Protein AF-A0AAE0BVC7-F1 (afdb_monomer_lite)

InterPro domains:
  IPR005178 Organic solute transporter subunit alpha/Transmembrane protein 184 [PF03619] (51-268)
  IPR005178 Organic solute transporter subunit alpha/Transmembrane protein 184 [PTHR23423] (46-269)
  IPR005178 Organic solute transporter subunit alpha/Transmembrane protein 184 [SM01417] (51-283)

Organism: NCBI:txid36881

Secondary structure (DSSP, 8-state):
---PPPPHHHHHHHHHHHHHHHHHHHHHHHHHHHHHHHHHHTT--HHHHHHHHHHHHIIIIIHHHHHHHHHHHHHT-S-HHHHHHHHHHHTHHHHHHHHHHHHHHHHHTT-HHHHHHHHHHHHHHHHHHHHHHHHHHHHHHHHHTTT-HHHHHHHHHHHHHHTTPPP-PPPTTTTSSS--SSPPPPTTHHHHHHHHHHHHHHHHHHHHHHHHHHHHHHTT-S-TT-TT-TTSSHHHHHHHHHHHHHHHHHHHHHHHHSTT---TTHHHHHHHHHHHHS--TTSSSSS---TTGGGGS----

Radius of gyration: 23.72 Å; chains: 1; bounding box: 59×62×68 Å

Structure (mmCIF, N/CA/C/O backbone):
data_AF-A0AAE0BVC7-F1
#
_entry.id   AF-A0AAE0BVC7-F1
#
loop_
_atom_site.group_PDB
_atom_site.id
_atom_site.type_symbol
_atom_site.label_atom_id
_atom_site.label_alt_id
_atom_site.label_comp_id
_atom_site.label_asym_id
_atom_site.label_entity_id
_atom_site.label_seq_id
_atom_site.pdbx_PDB_ins_code
_atom_site.Cartn_x
_atom_site.Cartn_y
_atom_site.Cartn_z
_atom_site.occupancy
_atom_site.B_iso_or_equiv
_atom_site.auth_seq_id
_atom_site.auth_comp_id
_atom_site.auth_asym_id
_atom_site.auth_atom_id
_atom_site.pdbx_PDB_model_num
ATOM 1 N N . MET A 1 1 ? -31.146 -4.600 1.568 1.00 38.28 1 MET A N 1
ATOM 2 C CA . MET A 1 1 ? -31.542 -5.342 0.352 1.00 38.28 1 MET A CA 1
ATOM 3 C C . MET A 1 1 ? -31.457 -6.824 0.660 1.00 38.28 1 MET A C 1
ATOM 5 O O . MET A 1 1 ? -30.398 -7.238 1.123 1.00 38.28 1 MET A O 1
ATOM 9 N N . PRO A 1 2 ? -32.536 -7.606 0.495 1.00 39.50 2 PRO A N 1
ATOM 10 C CA . PRO A 1 2 ? -32.433 -9.055 0.591 1.00 39.50 2 PRO A CA 1
ATOM 11 C C . PRO A 1 2 ? -31.490 -9.553 -0.512 1.00 39.50 2 PRO A C 1
ATOM 13 O O . PRO A 1 2 ? -31.520 -9.043 -1.631 1.00 39.50 2 PRO A O 1
ATOM 16 N N . LEU A 1 3 ? -30.620 -10.505 -0.170 1.00 49.66 3 LEU A N 1
ATOM 17 C CA . LEU A 1 3 ? -29.792 -11.238 -1.125 1.00 49.66 3 LEU A CA 1
ATOM 18 C C . LEU A 1 3 ? -30.731 -11.877 -2.152 1.00 49.66 3 LEU A C 1
ATOM 20 O O . LEU A 1 3 ? -31.475 -12.789 -1.799 1.00 49.66 3 LEU A O 1
ATOM 24 N N . VAL A 1 4 ? -30.728 -11.396 -3.397 1.00 58.56 4 VAL A N 1
ATOM 25 C CA . VAL A 1 4 ? -31.359 -12.137 -4.494 1.00 58.56 4 VAL A CA 1
ATOM 26 C C . VAL A 1 4 ? -30.627 -13.478 -4.554 1.00 58.56 4 VAL A C 1
ATOM 28 O O . VAL A 1 4 ? -29.409 -13.473 -4.757 1.00 58.56 4 VAL A O 1
ATOM 31 N N . PRO A 1 5 ? -31.296 -14.616 -4.301 1.00 55.38 5 PRO A N 1
ATOM 32 C CA . PRO A 1 5 ? -30.631 -15.903 -4.367 1.00 55.38 5 PRO A CA 1
ATOM 33 C C . PRO A 1 5 ? -30.128 -16.088 -5.798 1.00 55.38 5 PRO A C 1
ATOM 35 O O . PRO A 1 5 ? -30.908 -16.069 -6.748 1.00 55.38 5 PRO A O 1
ATOM 38 N N . MET A 1 6 ? -28.810 -16.211 -5.959 1.00 58.75 6 MET A N 1
ATOM 39 C CA . MET A 1 6 ? -28.216 -16.515 -7.257 1.00 58.75 6 MET A CA 1
ATOM 40 C C . MET A 1 6 ? -28.805 -17.826 -7.776 1.00 58.75 6 MET A C 1
ATOM 42 O O . MET A 1 6 ? -28.768 -18.852 -7.093 1.00 58.75 6 MET A O 1
ATOM 46 N N . ASN A 1 7 ? -29.313 -17.800 -9.005 1.00 67.44 7 ASN A N 1
ATOM 47 C CA . ASN A 1 7 ? -29.846 -18.993 -9.648 1.00 67.44 7 ASN A CA 1
ATOM 48 C C . ASN A 1 7 ? -28.734 -20.042 -9.814 1.00 67.44 7 ASN A C 1
ATOM 50 O O . ASN A 1 7 ? -27.579 -19.702 -10.085 1.00 67.44 7 ASN A O 1
ATOM 54 N N . ALA A 1 8 ? -29.076 -21.331 -9.723 1.00 69.31 8 ALA A N 1
ATOM 55 C CA . ALA A 1 8 ? -28.118 -22.434 -9.873 1.00 69.31 8 ALA A CA 1
ATOM 56 C C . ALA A 1 8 ? -27.293 -22.336 -11.175 1.00 69.31 8 ALA A C 1
ATOM 58 O O . ALA A 1 8 ? -26.113 -22.679 -11.192 1.00 69.31 8 ALA A O 1
ATOM 59 N N . GLN A 1 9 ? -27.873 -21.781 -12.245 1.00 67.12 9 GLN A N 1
ATOM 60 C CA . GLN A 1 9 ? -27.168 -21.506 -13.500 1.00 67.12 9 GLN A CA 1
ATOM 61 C C . GLN A 1 9 ? -26.057 -20.451 -13.367 1.00 67.12 9 GLN A C 1
ATOM 63 O O . GLN A 1 9 ? -24.982 -20.632 -13.935 1.00 67.12 9 GLN A O 1
ATOM 68 N N . GLN A 1 10 ? -26.263 -19.390 -12.582 1.00 67.06 10 GLN A N 1
ATOM 69 C CA . GLN A 1 10 ? -25.244 -18.360 -12.339 1.00 67.06 10 GLN A CA 1
ATOM 70 C C . GLN A 1 10 ? -24.085 -18.912 -11.500 1.00 67.06 10 GLN A C 1
ATOM 72 O O . GLN A 1 10 ? -22.923 -18.589 -11.747 1.00 67.06 10 GLN A O 1
ATOM 77 N N . LEU A 1 11 ? -24.381 -19.795 -10.542 1.00 67.56 11 LEU A N 1
ATOM 78 C CA . LEU A 1 11 ? -23.359 -20.455 -9.729 1.00 67.56 11 LEU A CA 1
ATOM 79 C C . LEU A 1 11 ? -22.479 -21.389 -10.580 1.00 67.56 11 LEU A C 1
ATOM 81 O O . LEU A 1 11 ? -21.253 -21.382 -10.448 1.00 67.56 11 LEU A O 1
ATOM 85 N N . THR A 1 12 ? -23.093 -22.163 -11.479 1.00 72.94 12 THR A N 1
ATOM 86 C CA . THR A 1 12 ? -22.383 -23.064 -12.401 1.00 72.94 12 THR A CA 1
ATOM 87 C C . THR A 1 12 ? -21.546 -22.280 -13.408 1.00 72.94 12 THR A C 1
ATOM 89 O O . THR A 1 12 ? -20.367 -22.586 -13.574 1.00 72.94 12 THR A O 1
ATOM 92 N N . ALA A 1 13 ? -22.094 -21.213 -13.999 1.00 74.50 13 ALA A N 1
ATOM 93 C CA . ALA A 1 13 ? -21.357 -20.332 -14.905 1.00 74.50 13 ALA A CA 1
ATOM 94 C C . ALA A 1 13 ? -20.102 -19.740 -14.241 1.00 74.50 13 ALA A C 1
ATOM 96 O O . ALA A 1 13 ? -19.023 -19.762 -14.824 1.00 74.50 13 ALA A O 1
ATOM 97 N N . ARG A 1 14 ? -20.188 -19.302 -12.979 1.00 70.81 14 ARG A N 1
ATOM 98 C CA . ARG A 1 14 ? -1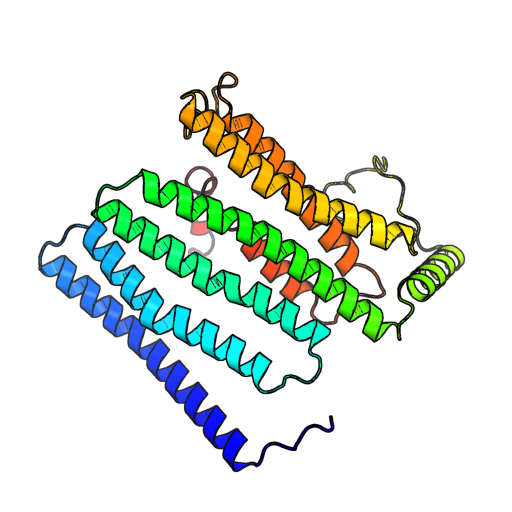9.025 -18.785 -12.238 1.00 70.81 14 ARG A CA 1
ATOM 99 C C . ARG A 1 14 ? -17.976 -19.837 -11.915 1.00 70.81 14 ARG A C 1
ATOM 101 O O . ARG A 1 14 ? -16.788 -19.526 -11.940 1.00 70.81 14 ARG A O 1
ATOM 108 N N . ARG A 1 15 ? -18.388 -21.068 -11.597 1.00 75.19 15 ARG A N 1
ATOM 109 C CA . ARG A 1 15 ? -17.445 -22.184 -11.413 1.00 75.19 15 ARG A CA 1
ATOM 110 C C . ARG A 1 15 ? -16.694 -22.459 -12.710 1.00 75.19 15 ARG A C 1
ATOM 112 O O . ARG A 1 15 ? -15.481 -22.610 -12.669 1.00 75.19 15 ARG A O 1
ATOM 119 N N . VAL A 1 16 ? -17.394 -22.437 -13.843 1.00 79.50 16 VAL A N 1
ATOM 120 C CA . VAL A 1 16 ? -16.785 -22.589 -15.169 1.00 79.50 16 VAL A CA 1
ATOM 121 C C . VAL A 1 16 ? -15.827 -21.437 -15.466 1.00 79.50 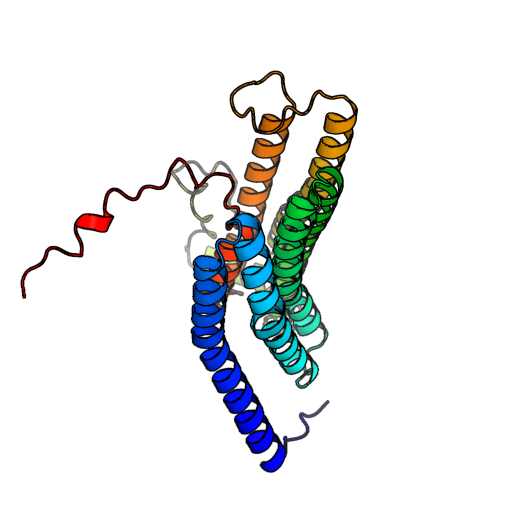16 VAL A C 1
ATOM 123 O O . VAL A 1 16 ? -14.676 -21.701 -15.779 1.00 79.50 16 VAL A O 1
ATOM 126 N N . ILE A 1 17 ? -16.235 -20.178 -15.276 1.00 79.88 17 ILE A N 1
ATOM 127 C CA . ILE A 1 17 ? -15.363 -19.005 -15.478 1.00 79.88 17 ILE A CA 1
ATOM 128 C C . ILE A 1 17 ? -14.109 -19.096 -14.602 1.00 79.88 17 ILE A C 1
ATOM 130 O O . ILE A 1 17 ? -13.002 -18.870 -15.082 1.00 79.88 17 ILE A O 1
ATOM 134 N N . ARG A 1 18 ? -14.257 -19.485 -13.330 1.00 77.00 18 ARG A N 1
ATOM 135 C CA . ARG A 1 18 ? -13.124 -19.661 -12.414 1.00 77.00 18 ARG A CA 1
ATOM 136 C C . ARG A 1 18 ? -12.187 -20.776 -12.873 1.00 77.00 18 ARG A C 1
ATOM 138 O O . ARG A 1 18 ? -10.978 -20.594 -12.837 1.00 77.00 18 ARG A O 1
ATOM 145 N N . LEU A 1 19 ? -12.727 -21.915 -13.300 1.00 81.00 19 LEU A N 1
ATOM 146 C CA . LEU A 1 19 ? -11.923 -23.025 -13.812 1.00 81.00 19 LEU A CA 1
ATOM 147 C C . LEU A 1 19 ? -11.200 -22.637 -15.101 1.00 81.00 19 LEU A C 1
ATOM 149 O O . LEU A 1 19 ? -10.009 -22.894 -15.215 1.00 81.00 19 LEU A O 1
ATOM 153 N N . VAL A 1 20 ? -11.877 -21.958 -16.027 1.00 82.31 20 VAL A N 1
ATOM 154 C CA . VAL A 1 20 ? -11.276 -21.428 -17.259 1.00 82.31 20 VAL A CA 1
ATOM 155 C C . VAL A 1 20 ? -10.148 -20.455 -16.928 1.00 82.31 20 VAL A C 1
ATOM 157 O O . VAL A 1 20 ? -9.071 -20.562 -17.504 1.00 82.31 20 VAL A O 1
ATOM 160 N N . PHE A 1 21 ? -10.355 -19.562 -15.960 1.00 81.62 21 PHE A N 1
ATOM 161 C CA . PHE A 1 21 ? -9.331 -18.626 -15.510 1.00 81.62 21 PHE A CA 1
ATOM 162 C C . PHE A 1 21 ? -8.118 -19.331 -14.887 1.00 81.62 21 PHE A C 1
ATOM 164 O O . PHE A 1 21 ? -6.981 -19.006 -15.214 1.00 81.62 21 PHE A O 1
ATOM 171 N N . ILE A 1 22 ? -8.345 -20.335 -14.035 1.00 80.12 22 ILE A N 1
ATOM 172 C CA . ILE A 1 22 ? -7.273 -21.132 -13.423 1.00 80.12 22 ILE A CA 1
ATOM 173 C C . ILE A 1 22 ? -6.505 -21.919 -14.488 1.00 80.12 22 ILE A C 1
ATOM 175 O O . ILE A 1 22 ? -5.280 -21.936 -14.466 1.00 80.12 22 ILE A O 1
ATOM 179 N N . ILE A 1 23 ? -7.204 -22.547 -15.435 1.00 83.31 23 ILE A N 1
ATOM 180 C CA . ILE A 1 23 ? -6.580 -23.282 -16.541 1.00 83.31 23 ILE A CA 1
ATOM 181 C C . ILE A 1 23 ? -5.751 -22.323 -17.397 1.00 83.31 23 ILE A C 1
ATOM 183 O O . ILE A 1 23 ? -4.597 -22.616 -17.693 1.00 83.31 23 ILE A O 1
ATOM 187 N N . PHE A 1 24 ? -6.298 -21.156 -17.736 1.00 84.00 24 PHE A N 1
ATOM 188 C CA . PHE A 1 24 ? -5.576 -20.119 -18.464 1.00 84.00 24 PHE A CA 1
ATOM 189 C C . PHE A 1 24 ? -4.309 -19.691 -17.713 1.00 84.00 24 PHE A C 1
ATOM 191 O O . PHE A 1 24 ? -3.226 -19.718 -18.289 1.00 84.00 24 PHE A O 1
ATOM 198 N N . ALA A 1 25 ? -4.416 -19.404 -16.414 1.00 80.56 25 ALA A N 1
ATOM 199 C CA . ALA A 1 25 ? -3.281 -19.056 -15.566 1.00 80.56 25 ALA A CA 1
ATOM 200 C C . ALA A 1 25 ? -2.219 -20.169 -15.520 1.00 80.56 25 ALA A C 1
ATOM 202 O O . ALA A 1 25 ? -1.032 -19.888 -15.676 1.00 80.56 25 ALA A O 1
ATOM 203 N N . LEU A 1 26 ? -2.618 -21.436 -15.390 1.00 83.50 26 LEU A N 1
ATOM 204 C CA . LEU A 1 26 ? -1.692 -22.574 -15.407 1.00 83.50 26 LEU A CA 1
ATOM 205 C C . LEU A 1 26 ? -0.971 -22.722 -16.751 1.00 83.50 26 LEU A C 1
ATOM 207 O O . LEU A 1 26 ? 0.203 -23.084 -16.772 1.00 83.50 26 LEU A O 1
ATOM 211 N N . LEU A 1 27 ? -1.640 -22.399 -17.860 1.00 85.31 27 LEU A N 1
ATOM 212 C CA . LEU A 1 27 ? -1.049 -22.413 -19.198 1.00 85.31 27 LEU A CA 1
ATOM 213 C C . LEU A 1 27 ? -0.091 -21.239 -19.447 1.00 85.31 27 LEU A C 1
ATOM 215 O O . LEU A 1 27 ? 0.794 -21.358 -20.292 1.00 85.31 27 LEU A O 1
ATOM 219 N N . THR A 1 28 ? -0.194 -20.130 -18.706 1.00 83.88 28 THR A N 1
ATOM 220 C CA . THR A 1 28 ? 0.743 -19.003 -18.879 1.00 83.88 28 THR A CA 1
ATOM 221 C C . THR A 1 28 ? 2.181 -19.357 -18.493 1.00 83.88 28 THR A C 1
ATOM 223 O O . THR A 1 28 ? 3.106 -18.915 -19.165 1.00 83.88 28 THR A O 1
ATOM 226 N N . ILE A 1 29 ? 2.390 -20.189 -17.465 1.00 83.81 29 ILE A N 1
ATOM 227 C CA . ILE A 1 29 ? 3.725 -20.573 -16.971 1.00 83.81 29 ILE A CA 1
ATOM 228 C C . ILE A 1 29 ? 4.555 -21.321 -18.035 1.00 83.81 29 ILE A C 1
ATOM 230 O O . ILE A 1 29 ? 5.670 -20.881 -18.320 1.00 83.81 29 ILE A O 1
ATOM 234 N N . PRO A 1 30 ? 4.070 -22.406 -18.676 1.00 87.75 30 PRO A N 1
ATOM 235 C CA . PRO A 1 30 ? 4.831 -23.085 -19.726 1.00 87.75 30 PRO A CA 1
ATOM 236 C C . PRO A 1 30 ? 5.043 -22.199 -20.961 1.00 87.75 30 PRO A C 1
ATOM 238 O O . PRO A 1 30 ? 6.110 -22.260 -21.573 1.00 87.75 30 PRO A O 1
ATOM 241 N N . VAL A 1 31 ? 4.078 -21.335 -21.299 1.00 86.12 31 VAL A N 1
ATOM 242 C CA . VAL A 1 31 ? 4.226 -20.348 -22.382 1.00 86.12 31 VAL A CA 1
ATOM 243 C C . VAL A 1 31 ? 5.345 -19.355 -22.064 1.00 86.12 31 VAL A C 1
ATOM 245 O O . VAL A 1 31 ? 6.180 -19.081 -22.921 1.00 86.12 31 VAL A O 1
ATOM 248 N N . LEU A 1 32 ? 5.423 -18.870 -20.825 1.00 86.81 32 LEU A N 1
ATOM 249 C CA . LEU A 1 32 ? 6.494 -17.996 -20.349 1.00 86.81 32 LEU A CA 1
ATOM 250 C C . LEU A 1 32 ? 7.866 -18.663 -20.430 1.00 86.81 32 LEU A C 1
ATOM 252 O O . LEU A 1 32 ? 8.798 -18.070 -20.969 1.00 86.81 32 LEU A O 1
ATOM 256 N N . VAL A 1 33 ? 7.986 -19.906 -19.957 1.00 87.94 33 VAL A N 1
ATOM 257 C CA . VAL A 1 33 ? 9.237 -20.676 -20.052 1.00 87.94 33 VAL A CA 1
ATOM 258 C C . VAL A 1 33 ? 9.660 -20.847 -21.513 1.00 87.94 33 VAL A C 1
ATOM 260 O O . VAL A 1 33 ? 10.838 -20.694 -21.841 1.00 87.94 33 VAL A O 1
ATOM 263 N N . TRP A 1 34 ? 8.707 -21.113 -22.409 1.00 88.88 34 TRP A N 1
ATOM 264 C CA . TRP A 1 34 ? 8.974 -21.211 -23.841 1.00 88.88 34 TRP A CA 1
ATOM 265 C C . TRP A 1 34 ? 9.442 -19.877 -24.442 1.00 88.88 34 TRP A C 1
ATOM 267 O O . TRP A 1 34 ? 10.461 -19.859 -25.132 1.00 88.88 34 TRP A O 1
ATOM 277 N N . ILE A 1 35 ? 8.774 -18.759 -24.131 1.00 86.75 35 ILE A N 1
ATOM 278 C CA . ILE A 1 35 ? 9.164 -17.413 -24.588 1.00 86.75 35 ILE A CA 1
ATOM 279 C C . ILE A 1 35 ? 10.581 -17.073 -24.119 1.00 86.75 35 ILE A C 1
ATOM 281 O O . ILE A 1 35 ? 11.414 -16.683 -24.937 1.00 86.75 35 ILE A O 1
ATOM 285 N N . VAL A 1 36 ? 10.883 -17.273 -22.832 1.00 88.12 36 VAL A N 1
ATOM 286 C CA . VAL A 1 36 ? 12.220 -17.021 -22.268 1.00 88.12 36 VAL A CA 1
ATOM 287 C C . VAL A 1 36 ? 13.273 -17.846 -22.993 1.00 88.12 36 VAL A C 1
ATOM 289 O O . VAL A 1 36 ? 14.298 -17.307 -23.407 1.00 88.12 36 VAL A O 1
ATOM 292 N N . ARG A 1 37 ? 13.006 -19.138 -23.213 1.00 89.44 37 ARG A N 1
ATOM 293 C CA . ARG A 1 37 ? 13.923 -20.023 -23.936 1.00 89.44 37 ARG A CA 1
ATOM 294 C C . ARG A 1 37 ? 14.165 -19.536 -25.364 1.00 89.44 37 ARG A C 1
ATOM 296 O O . ARG A 1 37 ? 15.309 -19.510 -25.802 1.00 89.44 37 ARG A O 1
ATOM 303 N N . VAL A 1 38 ? 13.120 -19.127 -26.085 1.00 90.19 38 VAL A N 1
ATOM 304 C CA . VAL A 1 38 ? 13.245 -18.594 -27.451 1.00 90.19 38 VAL A CA 1
ATOM 305 C C . VAL A 1 38 ? 14.051 -17.294 -27.472 1.00 90.19 38 VAL A C 1
ATOM 307 O O . VAL A 1 38 ? 14.904 -17.135 -28.341 1.00 90.19 38 VAL A O 1
ATOM 310 N N . MET A 1 39 ? 13.823 -16.376 -26.529 1.00 87.31 39 MET A N 1
ATOM 311 C CA . MET A 1 39 ? 14.571 -15.115 -26.467 1.00 87.31 39 MET A CA 1
ATOM 312 C C . MET A 1 39 ? 16.038 -15.326 -26.087 1.00 87.31 39 MET A C 1
ATOM 314 O O . MET A 1 39 ? 16.914 -14.705 -26.685 1.00 87.31 39 MET A O 1
ATOM 318 N N . TYR A 1 40 ? 16.316 -16.254 -25.169 1.00 88.69 40 TYR A N 1
ATOM 319 C CA . TYR A 1 40 ? 17.680 -16.637 -24.809 1.00 88.69 40 TYR A CA 1
ATOM 320 C C . TYR A 1 40 ? 18.425 -17.256 -26.001 1.00 88.69 40 TYR A C 1
ATOM 322 O O . TYR A 1 40 ? 19.547 -16.864 -26.304 1.00 88.69 40 TYR A O 1
ATOM 330 N N . LEU A 1 41 ? 17.772 -18.158 -26.746 1.00 89.56 41 LEU A N 1
ATOM 331 C CA . LEU A 1 41 ? 18.339 -18.759 -27.961 1.00 89.56 41 LEU A CA 1
ATOM 332 C C . LEU A 1 41 ? 18.578 -17.740 -29.086 1.00 89.56 41 LEU A C 1
ATOM 334 O O . LEU A 1 41 ? 19.432 -17.963 -29.937 1.00 89.56 41 LEU A O 1
ATOM 338 N N . ARG A 1 42 ? 17.840 -16.625 -29.095 1.00 89.44 42 ARG A N 1
ATOM 339 C CA . ARG A 1 42 ? 18.036 -15.506 -30.030 1.00 89.44 42 ARG A CA 1
ATOM 340 C C . ARG A 1 42 ? 19.107 -14.508 -29.573 1.00 89.44 42 ARG A C 1
ATOM 342 O O . ARG A 1 42 ? 19.322 -13.524 -30.272 1.00 89.44 42 ARG A O 1
ATOM 349 N N . GLY A 1 43 ? 19.762 -14.744 -28.433 1.00 88.06 43 GLY A N 1
ATOM 350 C CA . GLY A 1 43 ? 20.806 -13.864 -27.904 1.00 88.06 43 GLY A CA 1
ATOM 351 C C . GLY A 1 43 ? 20.286 -12.515 -27.403 1.00 88.06 43 GLY A C 1
ATOM 352 O O . GLY A 1 43 ? 21.017 -11.531 -27.456 1.00 88.06 43 GLY A O 1
ATOM 353 N N . ALA A 1 44 ? 19.026 -12.439 -26.961 1.00 84.12 44 ALA A N 1
ATOM 354 C CA . ALA A 1 44 ? 18.464 -11.201 -26.428 1.00 84.12 44 ALA A CA 1
ATOM 355 C C . ALA A 1 44 ? 19.127 -10.797 -25.099 1.00 84.12 44 ALA A C 1
ATOM 357 O O . ALA A 1 44 ? 19.466 -11.645 -24.272 1.00 84.12 44 ALA A O 1
ATOM 358 N N . GLU A 1 45 ? 19.255 -9.490 -24.872 1.00 85.12 45 GLU A N 1
ATOM 359 C CA . GLU A 1 45 ? 19.779 -8.945 -23.619 1.00 85.12 45 GLU A CA 1
ATOM 360 C C . GLU A 1 45 ? 18.873 -9.283 -22.424 1.00 85.12 45 GLU A C 1
ATOM 362 O O . GLU A 1 45 ? 17.641 -9.299 -22.524 1.00 85.12 45 GLU A O 1
ATOM 367 N N . THR A 1 46 ? 19.482 -9.509 -21.258 1.00 82.06 46 THR A N 1
ATOM 368 C CA . THR A 1 46 ? 18.790 -9.908 -20.018 1.00 82.06 46 THR A CA 1
ATOM 369 C C . THR A 1 46 ? 17.713 -8.909 -19.591 1.00 82.06 46 THR A C 1
ATOM 371 O O . THR A 1 46 ? 16.635 -9.317 -19.154 1.00 82.06 46 THR A O 1
ATOM 374 N N . HIS A 1 47 ? 17.961 -7.610 -19.773 1.00 79.56 47 HIS A N 1
ATOM 375 C CA . HIS A 1 47 ? 17.004 -6.546 -19.462 1.00 79.56 47 HIS A CA 1
ATOM 376 C C . HIS A 1 47 ? 15.738 -6.624 -20.329 1.00 79.56 47 HIS A C 1
ATOM 378 O O . HIS A 1 47 ? 14.626 -6.483 -19.816 1.00 79.56 47 HIS A O 1
ATOM 384 N N . VAL A 1 48 ? 15.887 -6.929 -21.621 1.00 81.75 48 VAL A N 1
ATOM 385 C CA . VAL A 1 48 ? 14.766 -7.064 -22.566 1.00 81.75 48 VAL A CA 1
ATOM 386 C C . VAL A 1 48 ? 13.937 -8.310 -22.257 1.00 81.75 48 VAL A C 1
ATOM 388 O O . VAL A 1 48 ? 12.706 -8.261 -22.289 1.00 81.75 48 VAL A O 1
ATOM 391 N N . ILE A 1 49 ? 14.598 -9.414 -21.893 1.00 84.38 49 ILE A N 1
ATOM 392 C CA . ILE A 1 49 ? 13.922 -10.639 -21.449 1.00 84.38 49 ILE A CA 1
ATOM 393 C C . ILE A 1 49 ? 13.098 -10.355 -20.185 1.00 84.38 49 ILE A C 1
ATOM 395 O O . ILE A 1 49 ? 11.924 -10.719 -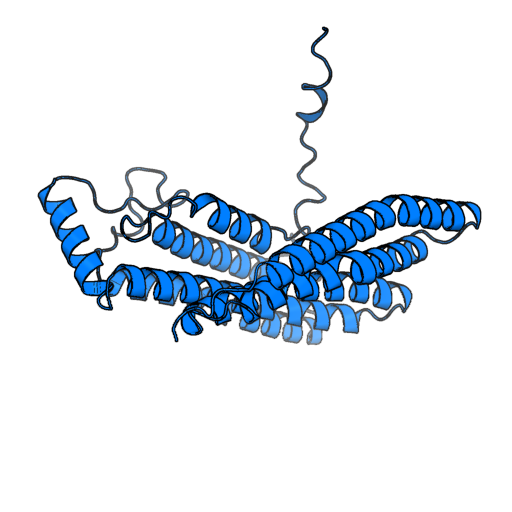20.128 1.00 84.38 49 ILE A O 1
ATOM 399 N N . GLY A 1 50 ? 13.680 -9.665 -19.197 1.00 83.56 50 GLY A N 1
ATOM 400 C CA . GLY A 1 50 ? 12.990 -9.291 -17.959 1.00 83.56 50 GLY A CA 1
ATOM 401 C C . GLY A 1 50 ? 11.763 -8.407 -18.201 1.00 83.56 50 GLY A C 1
ATOM 402 O O . GLY A 1 50 ? 10.696 -8.666 -17.642 1.00 83.56 50 GLY A O 1
ATOM 403 N N . TRP A 1 51 ? 11.881 -7.415 -19.086 1.00 85.06 51 TRP A N 1
ATOM 404 C CA . TRP A 1 51 ? 10.765 -6.558 -19.492 1.00 85.06 51 TRP A CA 1
ATOM 405 C C . TRP A 1 51 ? 9.622 -7.345 -20.156 1.00 85.06 51 TRP A C 1
ATOM 407 O O . TRP A 1 51 ? 8.459 -7.195 -19.765 1.00 85.06 51 TRP A O 1
ATOM 417 N N . ALA A 1 52 ? 9.945 -8.218 -21.117 1.00 84.62 52 ALA A N 1
ATOM 418 C CA . ALA A 1 52 ? 8.957 -9.018 -21.839 1.00 84.62 52 ALA A CA 1
ATOM 419 C C . ALA A 1 52 ? 8.234 -10.005 -20.907 1.00 84.62 52 ALA A C 1
ATOM 421 O O . ALA A 1 52 ? 7.006 -10.092 -20.912 1.00 84.62 52 ALA A O 1
ATOM 422 N N . VAL A 1 53 ? 8.988 -10.702 -20.053 1.00 86.62 53 VAL A N 1
ATOM 423 C CA . VAL A 1 53 ? 8.451 -11.621 -19.038 1.00 86.62 53 VAL A CA 1
ATOM 424 C C . VAL A 1 53 ? 7.538 -10.890 -18.058 1.00 86.62 53 VAL A C 1
ATOM 426 O O . VAL A 1 53 ? 6.418 -11.341 -17.809 1.00 86.62 53 VAL A O 1
ATOM 429 N N . GLY A 1 54 ? 7.988 -9.747 -17.533 1.00 84.38 54 GLY A N 1
ATOM 430 C CA . GLY A 1 54 ? 7.207 -8.931 -16.609 1.00 84.38 54 GLY A CA 1
ATOM 431 C C . GLY A 1 54 ? 5.885 -8.466 -17.221 1.00 84.38 54 GLY A C 1
ATOM 432 O O . GLY A 1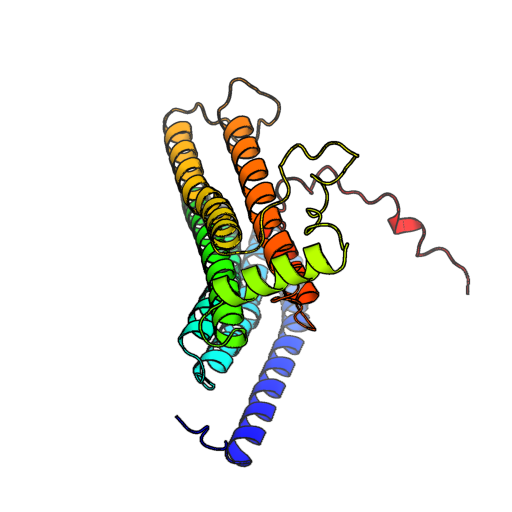 54 ? 4.848 -8.546 -16.567 1.00 84.38 54 GLY A O 1
ATOM 433 N N . GLY A 1 55 ? 5.899 -8.057 -18.494 1.00 85.00 55 GLY A N 1
ATOM 434 C CA . GLY A 1 55 ? 4.695 -7.628 -19.210 1.00 85.00 55 GLY A CA 1
ATOM 435 C C . GLY A 1 55 ? 3.687 -8.757 -19.409 1.00 85.00 55 GLY A C 1
ATOM 436 O O . GLY A 1 55 ? 2.495 -8.572 -19.168 1.00 85.00 55 GLY A O 1
ATOM 437 N N . VAL A 1 56 ? 4.161 -9.950 -19.780 1.00 85.75 56 VAL A N 1
ATOM 438 C CA . VAL A 1 56 ? 3.305 -11.136 -19.945 1.00 85.75 56 VAL A CA 1
ATOM 439 C C . VAL A 1 56 ? 2.679 -11.554 -18.610 1.00 85.75 56 VAL A C 1
ATOM 441 O O . VAL A 1 56 ? 1.474 -11.798 -18.550 1.00 85.75 56 VAL A O 1
ATOM 444 N N . LEU A 1 57 ? 3.458 -11.581 -17.525 1.00 85.38 57 LEU A N 1
ATOM 445 C CA . LEU A 1 57 ? 2.949 -11.881 -16.181 1.00 85.38 57 LEU A CA 1
ATOM 446 C C . LEU A 1 57 ? 1.909 -10.851 -15.717 1.00 85.38 57 LEU A C 1
ATOM 448 O O . LEU A 1 57 ? 0.853 -11.219 -15.198 1.00 85.38 57 LEU A O 1
ATOM 452 N N . LEU A 1 58 ? 2.182 -9.564 -15.933 1.00 86.00 58 LEU A N 1
ATOM 453 C CA . LEU A 1 58 ? 1.268 -8.477 -15.595 1.00 86.00 58 LEU A CA 1
ATOM 454 C C . LEU A 1 58 ? -0.072 -8.620 -16.326 1.00 86.00 58 LEU A C 1
ATOM 456 O O . LEU A 1 58 ? -1.127 -8.628 -15.687 1.00 86.00 58 LEU A O 1
ATOM 460 N N . ALA A 1 59 ? -0.022 -8.742 -17.652 1.00 83.44 59 ALA A N 1
ATOM 461 C CA . ALA A 1 59 ? -1.204 -8.744 -18.502 1.00 83.44 59 ALA A CA 1
ATOM 462 C C . ALA A 1 59 ? -2.053 -10.011 -18.340 1.00 83.44 59 ALA A C 1
ATOM 464 O O . ALA A 1 59 ? -3.279 -9.923 -18.366 1.00 83.44 59 ALA A O 1
ATOM 465 N N . LEU A 1 60 ? -1.424 -11.180 -18.174 1.00 81.25 60 LEU A N 1
ATOM 466 C CA . LEU A 1 60 ? -2.138 -12.460 -18.202 1.00 81.25 60 LEU A CA 1
ATOM 467 C C . LEU A 1 60 ? -2.498 -13.005 -16.819 1.00 81.25 60 LEU A C 1
ATOM 469 O O . LEU A 1 60 ? -3.489 -13.721 -16.699 1.00 81.25 60 LEU A O 1
ATOM 473 N N . LEU A 1 61 ? -1.726 -12.675 -15.779 1.00 82.25 61 LEU A N 1
ATOM 474 C CA . LEU A 1 61 ? -1.970 -13.178 -14.426 1.00 82.25 61 LEU A CA 1
ATOM 475 C C . LEU A 1 61 ? -2.435 -12.077 -13.486 1.00 82.25 61 LEU A C 1
ATOM 477 O O . LEU A 1 61 ? -3.511 -12.191 -12.897 1.00 82.25 61 LEU A O 1
ATOM 481 N N . ILE A 1 62 ? -1.643 -11.017 -13.329 1.00 82.38 62 ILE A N 1
ATOM 482 C CA . ILE A 1 62 ? -1.823 -10.099 -12.201 1.00 82.38 62 ILE A CA 1
ATOM 483 C C . ILE A 1 62 ? -3.067 -9.222 -12.379 1.00 82.38 62 ILE A C 1
ATOM 485 O O . ILE A 1 62 ? -3.925 -9.201 -11.492 1.00 82.38 62 ILE A O 1
ATOM 489 N N . LEU A 1 63 ? -3.204 -8.542 -13.523 1.00 84.44 63 LEU A N 1
ATOM 490 C CA . LEU A 1 63 ? -4.372 -7.695 -13.788 1.00 84.44 63 LEU A CA 1
ATOM 491 C C . LEU A 1 63 ? -5.676 -8.507 -13.796 1.00 84.44 63 LEU A C 1
ATOM 493 O O . LEU A 1 63 ? -6.594 -8.134 -13.062 1.00 84.44 63 LEU A O 1
ATOM 497 N N . PRO A 1 64 ? -5.778 -9.640 -14.518 1.00 83.19 64 PRO A N 1
ATOM 498 C CA . PRO A 1 64 ? -7.014 -10.413 -14.540 1.00 83.19 64 PRO A CA 1
ATOM 499 C C . PRO A 1 64 ? -7.384 -10.996 -13.170 1.00 83.19 64 PRO A C 1
ATOM 501 O O . PRO A 1 64 ? -8.551 -10.954 -12.788 1.00 83.19 64 PRO A O 1
ATOM 504 N N . THR A 1 65 ? -6.403 -11.474 -12.390 1.00 78.62 65 THR A N 1
ATOM 505 C CA . THR A 1 65 ? -6.661 -12.014 -11.043 1.00 78.62 65 THR A CA 1
ATOM 506 C C . THR A 1 65 ? -7.166 -10.923 -10.104 1.00 78.62 65 THR A C 1
ATOM 508 O O . THR A 1 65 ? -8.129 -11.140 -9.369 1.00 78.62 65 THR A O 1
ATOM 511 N N . SER A 1 66 ? -6.550 -9.737 -10.137 1.00 79.75 66 SER A N 1
ATOM 512 C CA . SER A 1 66 ? -6.985 -8.615 -9.305 1.00 79.75 66 SER A CA 1
ATOM 513 C C . SER A 1 66 ? -8.382 -8.133 -9.690 1.00 79.75 66 SER A C 1
ATOM 515 O O . SER A 1 66 ? -9.204 -7.887 -8.809 1.00 79.75 66 SER A O 1
ATOM 517 N N . LEU A 1 67 ? -8.666 -8.004 -10.987 1.00 81.50 67 LEU A N 1
ATOM 518 C CA . LEU A 1 67 ? -9.980 -7.580 -11.466 1.00 81.50 67 LEU A CA 1
ATOM 519 C C . LEU A 1 67 ? -11.058 -8.606 -11.109 1.00 81.50 67 LEU A C 1
ATOM 521 O O . LEU A 1 67 ? -12.121 -8.214 -10.642 1.00 81.50 67 LEU A O 1
ATOM 525 N N . TYR A 1 68 ? -10.761 -9.905 -11.220 1.00 79.62 68 TYR A N 1
ATOM 526 C CA . TYR A 1 68 ? -11.665 -10.973 -10.787 1.00 79.62 68 TYR A CA 1
ATOM 527 C C . TYR A 1 68 ? -11.986 -10.899 -9.285 1.00 79.62 68 TYR A C 1
ATOM 529 O O . TYR A 1 68 ? -13.135 -11.077 -8.882 1.00 79.62 68 TYR A O 1
ATOM 537 N N . GLN A 1 69 ? -10.991 -10.606 -8.439 1.00 74.38 69 GLN A N 1
ATOM 538 C CA . GLN A 1 69 ? -11.218 -10.419 -7.000 1.00 74.38 69 GLN A CA 1
ATOM 539 C C . GLN A 1 69 ? -12.093 -9.192 -6.709 1.00 74.38 69 GLN A C 1
ATOM 541 O O . GLN A 1 69 ? -12.994 -9.266 -5.872 1.00 74.38 69 GLN A O 1
ATOM 546 N N . ILE A 1 70 ? -11.856 -8.075 -7.405 1.00 75.88 70 ILE A N 1
ATOM 547 C CA . ILE A 1 70 ? -12.645 -6.844 -7.250 1.00 75.88 70 ILE A CA 1
ATOM 548 C C . ILE A 1 70 ? -14.091 -7.070 -7.701 1.00 75.88 70 ILE A C 1
ATOM 550 O O . ILE A 1 70 ? -15.013 -6.709 -6.969 1.00 75.88 70 ILE A O 1
ATOM 554 N N . ASP A 1 71 ? -14.291 -7.708 -8.854 1.00 77.12 71 ASP A N 1
ATOM 555 C CA . ASP A 1 71 ? -15.613 -8.045 -9.386 1.00 77.12 71 ASP A CA 1
ATOM 556 C C . ASP A 1 71 ? -16.407 -8.902 -8.391 1.00 77.12 71 ASP A C 1
ATOM 558 O O . ASP A 1 71 ? -17.534 -8.567 -8.032 1.00 77.12 71 ASP A O 1
ATOM 562 N N . GLY A 1 72 ? -15.769 -9.906 -7.782 1.00 72.00 72 GLY A N 1
ATOM 563 C CA . GLY A 1 72 ? -16.400 -10.712 -6.735 1.00 72.00 72 GLY A CA 1
ATOM 564 C C . GLY A 1 72 ? -16.916 -9.897 -5.537 1.00 72.00 72 GLY A C 1
ATOM 565 O O . GLY A 1 72 ? -17.975 -10.215 -4.984 1.00 72.00 72 GLY A O 1
ATOM 566 N N . HIS A 1 73 ? -16.208 -8.831 -5.146 1.00 69.56 73 HIS A N 1
ATOM 567 C CA . HIS A 1 73 ? -16.654 -7.913 -4.092 1.00 69.56 73 HIS A CA 1
ATOM 568 C C . HIS A 1 73 ? -17.773 -6.966 -4.549 1.00 69.56 73 HIS A C 1
ATOM 570 O O . HIS A 1 73 ? -18.631 -6.625 -3.731 1.00 69.56 73 HIS A O 1
ATOM 576 N N . LEU A 1 74 ? -17.777 -6.554 -5.820 1.00 74.69 74 LEU A N 1
ATOM 577 C CA . LEU A 1 74 ? -18.806 -5.691 -6.411 1.00 74.69 74 LEU A CA 1
ATOM 578 C C . LEU A 1 74 ? -20.122 -6.436 -6.660 1.00 74.69 74 LEU A C 1
ATOM 580 O O . LEU A 1 74 ? -21.195 -5.865 -6.499 1.00 74.69 74 LEU A O 1
ATOM 584 N N . GLU A 1 75 ? -20.066 -7.718 -7.004 1.00 67.94 75 GLU A N 1
ATOM 585 C CA . GLU A 1 75 ? -21.264 -8.518 -7.262 1.00 67.94 75 GLU A CA 1
ATOM 586 C C . GLU A 1 75 ? -22.025 -8.869 -5.972 1.00 67.94 75 GLU A C 1
ATOM 588 O O . GLU A 1 75 ? -23.253 -8.909 -5.961 1.00 67.94 75 GLU A O 1
ATOM 593 N N . HIS A 1 76 ? -21.316 -9.094 -4.861 1.00 68.81 76 HIS A N 1
ATOM 594 C CA . HIS A 1 76 ? -21.919 -9.383 -3.554 1.00 68.81 76 HIS A CA 1
ATOM 595 C C . HIS A 1 76 ? -21.919 -8.154 -2.640 1.00 68.81 76 HIS A C 1
ATOM 597 O O . HIS A 1 76 ? -21.592 -8.272 -1.454 1.00 68.81 76 HIS A O 1
ATOM 603 N N . TYR A 1 77 ? -22.273 -6.978 -3.174 1.00 69.62 77 TYR A N 1
ATOM 604 C CA . TYR A 1 77 ? -22.170 -5.680 -2.492 1.00 69.62 77 TYR A CA 1
ATOM 605 C C . TYR A 1 77 ? -23.217 -5.466 -1.378 1.00 69.62 77 TYR A C 1
ATOM 607 O O . TYR A 1 77 ? -24.059 -4.571 -1.415 1.00 69.62 77 TYR A O 1
ATOM 615 N N . THR A 1 78 ? -23.203 -6.346 -0.380 1.00 71.94 78 THR A N 1
ATOM 616 C CA . THR A 1 78 ? -24.157 -6.392 0.735 1.00 71.94 78 THR A CA 1
ATOM 617 C C . THR A 1 78 ? -23.842 -5.375 1.826 1.00 71.94 78 THR A C 1
ATOM 619 O O . THR A 1 78 ? -24.762 -4.882 2.477 1.00 71.94 78 THR A O 1
ATOM 622 N N . LYS A 1 79 ? -22.557 -5.057 2.032 1.00 75.94 79 LYS A N 1
ATOM 623 C CA . LYS A 1 79 ? -22.072 -4.147 3.080 1.00 75.94 79 LYS A CA 1
ATOM 624 C C . LYS A 1 79 ? -21.130 -3.107 2.467 1.00 75.94 79 LYS A C 1
ATOM 626 O O . LYS A 1 79 ? -19.905 -3.253 2.558 1.00 75.94 79 LYS A O 1
ATOM 631 N N . PRO A 1 80 ? -21.683 -2.048 1.846 1.00 81.69 80 PRO A N 1
ATOM 632 C CA . PRO A 1 80 ? -20.917 -1.092 1.049 1.00 81.69 80 PRO A CA 1
ATOM 633 C C . PRO A 1 80 ? -19.832 -0.370 1.857 1.00 81.69 80 PRO A C 1
ATOM 635 O O . PRO A 1 80 ? -18.743 -0.096 1.350 1.00 81.69 80 PRO A O 1
ATOM 638 N N . HIS A 1 81 ? -20.102 -0.090 3.135 1.00 80.12 81 HIS A N 1
ATOM 639 C CA . HIS A 1 81 ? -19.168 0.581 4.039 1.00 80.12 81 HIS A CA 1
ATOM 640 C C . HIS A 1 81 ? -17.930 -0.265 4.338 1.00 80.12 81 HIS A C 1
ATOM 642 O O . HIS A 1 81 ? -16.845 0.293 4.453 1.00 80.12 81 HIS A O 1
ATOM 648 N N . LEU A 1 82 ? -18.044 -1.593 4.410 1.00 74.56 82 LEU A N 1
ATOM 649 C CA . LEU A 1 82 ? -16.898 -2.487 4.618 1.00 74.56 82 LEU A CA 1
ATOM 650 C C . LEU A 1 82 ? -16.183 -2.801 3.303 1.00 74.56 82 LEU A C 1
ATOM 652 O O . LEU A 1 82 ? -14.961 -2.696 3.208 1.00 74.56 82 LEU A O 1
ATOM 656 N N . GLN A 1 83 ? -16.945 -3.147 2.268 1.00 78.56 83 GLN A N 1
ATOM 657 C CA . GLN A 1 83 ? -16.393 -3.644 1.007 1.00 78.56 83 GLN A CA 1
ATOM 658 C C . GLN A 1 83 ? -15.608 -2.582 0.243 1.00 78.56 83 GLN A C 1
ATOM 660 O O . GLN A 1 83 ? -14.580 -2.907 -0.347 1.00 78.56 83 GLN A O 1
ATOM 665 N N . ARG A 1 84 ? -16.003 -1.303 0.320 1.00 86.25 84 ARG A N 1
ATOM 666 C CA . ARG A 1 84 ? -15.230 -0.208 -0.285 1.00 86.25 84 ARG A CA 1
ATOM 667 C C . ARG A 1 84 ? -13.792 -0.150 0.238 1.00 86.25 84 ARG A C 1
ATOM 669 O O . ARG A 1 84 ? -12.884 0.163 -0.527 1.00 86.25 84 ARG A O 1
ATOM 676 N N . HIS A 1 85 ? -13.576 -0.450 1.518 1.00 82.69 85 HIS A N 1
ATOM 677 C CA . HIS A 1 85 ? -12.234 -0.471 2.097 1.00 82.69 85 HIS A CA 1
ATOM 678 C C . HIS A 1 85 ? -11.429 -1.686 1.627 1.00 82.69 85 HIS A C 1
ATOM 680 O O . HIS A 1 85 ? -10.258 -1.531 1.301 1.00 82.69 85 HIS A O 1
ATOM 686 N N . ILE A 1 86 ? -12.060 -2.860 1.507 1.00 81.00 86 ILE A N 1
ATOM 687 C CA . ILE A 1 86 ? -11.408 -4.060 0.958 1.00 81.00 86 ILE A CA 1
ATOM 688 C C . ILE A 1 86 ? -10.975 -3.820 -0.491 1.00 81.00 86 ILE A C 1
ATOM 690 O O . ILE A 1 86 ? -9.824 -4.072 -0.831 1.00 81.00 86 ILE A O 1
ATOM 694 N N . ILE A 1 87 ? -11.860 -3.267 -1.327 1.00 82.94 87 ILE A N 1
ATOM 695 C CA . ILE A 1 87 ? -11.555 -2.972 -2.734 1.00 82.94 87 ILE A CA 1
ATOM 696 C C . ILE A 1 87 ? -10.333 -2.049 -2.834 1.00 82.94 87 ILE A C 1
ATOM 698 O O . ILE A 1 87 ? -9.427 -2.327 -3.614 1.00 82.94 87 ILE A O 1
ATOM 702 N N . ARG A 1 88 ? -10.257 -0.997 -2.005 1.00 86.25 88 ARG A N 1
ATOM 703 C CA . ARG A 1 88 ? -9.084 -0.103 -1.936 1.00 86.25 88 ARG A CA 1
ATOM 704 C C . ARG A 1 88 ? -7.792 -0.841 -1.573 1.00 86.25 88 ARG A C 1
ATOM 706 O O . ARG A 1 88 ? -6.753 -0.499 -2.108 1.00 86.25 88 ARG A O 1
ATOM 713 N N . VAL A 1 89 ? -7.839 -1.846 -0.700 1.00 83.12 89 VAL A N 1
ATOM 714 C CA . VAL A 1 89 ? -6.646 -2.636 -0.348 1.00 83.12 89 VAL A CA 1
ATOM 715 C C . VAL A 1 89 ? -6.235 -3.568 -1.493 1.00 83.12 89 VAL A C 1
ATOM 717 O O . VAL A 1 89 ? -5.052 -3.662 -1.809 1.00 83.12 89 VAL A O 1
ATOM 720 N N . VAL A 1 90 ? -7.196 -4.220 -2.157 1.00 81.38 90 VAL A N 1
ATOM 721 C CA . VAL A 1 90 ? -6.927 -5.139 -3.281 1.00 81.38 90 VAL A CA 1
ATOM 722 C C . VAL A 1 90 ? -6.289 -4.412 -4.470 1.00 81.38 90 VAL A C 1
ATOM 724 O O . VAL A 1 90 ? -5.392 -4.960 -5.105 1.00 81.38 90 VAL A O 1
ATOM 727 N N . TRP A 1 91 ? -6.672 -3.155 -4.722 1.00 84.06 91 TRP A N 1
ATOM 728 C CA . TRP A 1 91 ? -6.091 -2.307 -5.774 1.00 84.06 91 TRP A CA 1
ATOM 729 C C . TRP A 1 91 ? -4.579 -2.063 -5.646 1.00 84.06 91 TRP A C 1
ATOM 731 O O . TRP A 1 91 ? -3.942 -1.686 -6.627 1.00 84.06 91 TRP A O 1
ATOM 741 N N . MET A 1 92 ? -3.975 -2.316 -4.486 1.00 82.62 92 MET A N 1
ATOM 742 C CA . MET A 1 92 ? -2.532 -2.160 -4.304 1.00 82.62 92 MET A CA 1
ATOM 743 C C . MET A 1 92 ? -1.734 -3.185 -5.138 1.00 82.62 92 MET A C 1
ATOM 745 O O . MET A 1 92 ? -0.725 -2.820 -5.739 1.00 82.62 92 MET A O 1
ATOM 749 N N . VAL A 1 93 ? -2.230 -4.421 -5.302 1.00 81.12 93 VAL A N 1
ATOM 750 C CA . VAL A 1 93 ? -1.577 -5.474 -6.110 1.00 81.12 93 VAL A CA 1
ATOM 751 C C . VAL A 1 93 ? -1.347 -5.054 -7.576 1.00 81.12 93 VAL A C 1
ATOM 753 O O . VAL A 1 93 ? -0.201 -5.110 -8.032 1.00 81.12 93 VAL A O 1
ATOM 756 N N . PRO A 1 94 ? -2.367 -4.614 -8.342 1.00 84.56 94 PRO A N 1
ATOM 757 C CA . PRO A 1 94 ? -2.169 -4.201 -9.728 1.00 84.56 94 PRO A CA 1
ATOM 758 C C . PRO A 1 94 ? -1.343 -2.917 -9.837 1.00 84.56 94 PRO A C 1
ATOM 760 O O . PRO A 1 94 ? -0.552 -2.805 -10.768 1.00 84.56 94 PRO A O 1
ATOM 763 N N . ILE A 1 95 ? -1.457 -1.979 -8.888 1.00 86.81 95 ILE A N 1
ATOM 764 C CA . ILE A 1 95 ? -0.630 -0.760 -8.870 1.00 86.81 95 ILE A CA 1
ATOM 765 C C . ILE A 1 95 ? 0.852 -1.118 -8.743 1.00 86.81 95 ILE A C 1
ATOM 767 O O . ILE A 1 95 ? 1.671 -0.606 -9.502 1.00 86.81 95 ILE A O 1
ATOM 771 N N . TYR A 1 96 ? 1.199 -2.032 -7.834 1.00 85.00 96 TYR A N 1
ATOM 772 C CA . TYR A 1 96 ? 2.580 -2.482 -7.654 1.00 85.00 96 TYR A CA 1
ATOM 773 C C . TYR A 1 96 ? 3.105 -3.205 -8.888 1.00 85.00 96 TYR A C 1
ATOM 775 O O . TYR A 1 96 ? 4.220 -2.939 -9.330 1.00 85.00 96 TYR A O 1
ATOM 783 N N . ALA A 1 97 ? 2.289 -4.069 -9.486 1.00 84.81 97 ALA A N 1
ATOM 784 C CA . ALA A 1 97 ? 2.675 -4.787 -10.689 1.00 84.81 97 ALA A CA 1
ATOM 785 C C . ALA A 1 97 ? 2.914 -3.837 -11.875 1.00 84.81 97 ALA A C 1
ATOM 787 O O . ALA A 1 97 ? 3.921 -3.971 -12.573 1.00 84.81 97 ALA A O 1
ATOM 788 N N . ILE A 1 98 ? 2.033 -2.846 -12.069 1.00 87.38 98 ILE A N 1
ATOM 789 C CA . ILE A 1 98 ? 2.193 -1.806 -13.095 1.00 87.38 98 ILE A CA 1
ATOM 790 C C . ILE A 1 98 ? 3.453 -0.987 -12.815 1.00 87.38 98 ILE A C 1
ATOM 792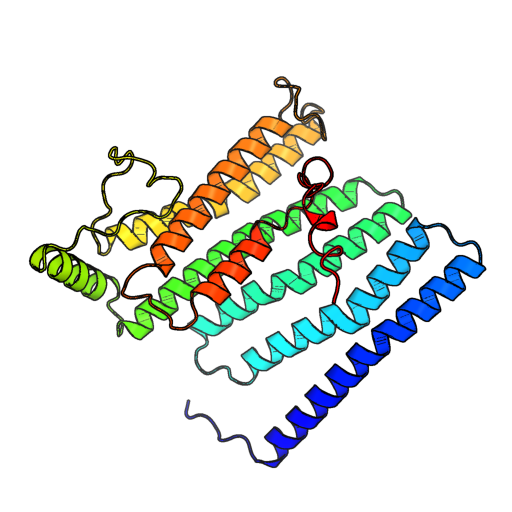 O O . ILE A 1 98 ? 4.244 -0.782 -13.729 1.00 87.38 98 ILE A O 1
ATOM 796 N N . ASN A 1 99 ? 3.681 -0.573 -11.565 1.00 87.25 99 ASN A N 1
ATOM 797 C CA . ASN A 1 99 ? 4.880 0.164 -11.172 1.00 87.25 99 ASN A CA 1
ATOM 798 C C . ASN A 1 99 ? 6.158 -0.617 -11.498 1.00 87.25 99 ASN A C 1
ATOM 800 O O . ASN A 1 99 ? 7.067 -0.070 -12.110 1.00 87.25 99 ASN A O 1
ATOM 804 N N . SER A 1 100 ? 6.224 -1.901 -11.137 1.00 84.81 100 SER A N 1
ATOM 805 C CA . SER A 1 100 ? 7.377 -2.760 -11.432 1.00 84.81 100 SER A CA 1
ATOM 806 C C . SER A 1 100 ? 7.599 -2.947 -12.934 1.00 84.81 100 SER A C 1
ATOM 808 O O . SER A 1 100 ? 8.735 -2.877 -13.398 1.00 84.81 100 SER A O 1
ATOM 810 N N . TRP A 1 101 ? 6.536 -3.148 -13.717 1.00 85.62 101 TRP A N 1
ATOM 811 C CA . TRP A 1 101 ? 6.663 -3.278 -15.169 1.00 85.62 101 TRP A CA 1
ATOM 812 C C . TRP A 1 101 ? 7.068 -1.960 -15.844 1.00 85.62 101 TRP A C 1
ATOM 814 O O . TRP A 1 101 ? 7.912 -1.960 -16.742 1.00 85.62 101 TRP A O 1
ATOM 824 N N . LEU A 1 102 ? 6.518 -0.828 -15.397 1.00 84.88 102 LEU A N 1
ATOM 825 C CA . LEU A 1 102 ? 6.904 0.495 -15.884 1.00 84.88 102 LEU A CA 1
ATOM 826 C C . LEU A 1 102 ? 8.340 0.842 -15.492 1.00 84.88 102 LEU A C 1
ATOM 828 O O . LEU A 1 102 ? 9.056 1.380 -16.325 1.00 84.88 102 LEU A O 1
ATOM 832 N N . ALA A 1 103 ? 8.793 0.482 -14.290 1.00 81.75 103 ALA A N 1
ATOM 833 C CA . ALA A 1 103 ? 10.184 0.665 -13.882 1.00 81.75 103 ALA A CA 1
ATOM 834 C C . ALA A 1 103 ? 11.148 -0.108 -14.800 1.00 81.75 103 ALA A C 1
ATOM 836 O O . ALA A 1 103 ? 12.151 0.447 -15.242 1.00 81.75 103 ALA A O 1
ATOM 837 N N . LEU A 1 104 ? 10.810 -1.350 -15.175 1.00 80.88 104 LEU A N 1
ATOM 838 C CA . LEU A 1 104 ? 11.573 -2.117 -16.169 1.00 80.88 104 LEU A CA 1
ATOM 839 C C . LEU A 1 104 ? 11.506 -1.483 -17.568 1.00 80.88 104 LEU A C 1
ATOM 841 O O . LEU A 1 104 ? 12.519 -1.404 -18.257 1.00 80.88 104 LEU A O 1
ATOM 845 N N . SER A 1 105 ? 10.328 -1.007 -17.980 1.00 80.38 105 SER A N 1
ATOM 846 C CA . SER A 1 105 ? 10.113 -0.378 -19.294 1.00 80.38 105 SER A CA 1
ATOM 847 C C . SER A 1 105 ? 10.892 0.931 -19.439 1.00 80.38 105 SER A C 1
ATOM 849 O O . SER A 1 105 ? 11.540 1.169 -20.453 1.00 80.38 105 SER A O 1
ATOM 851 N N . LEU A 1 106 ? 10.855 1.776 -18.410 1.00 74.81 106 LEU A N 1
ATOM 852 C CA . LEU A 1 106 ? 11.571 3.049 -18.360 1.00 74.81 106 LEU A CA 1
ATOM 853 C C . LEU A 1 106 ? 13.074 2.851 -18.156 1.00 74.81 106 LEU A C 1
ATOM 855 O O . LEU A 1 106 ? 13.855 3.649 -18.666 1.00 74.81 106 LEU A O 1
ATOM 859 N N . GLY A 1 107 ? 13.475 1.768 -17.482 1.00 71.44 107 GLY A N 1
ATOM 860 C CA . GLY A 1 107 ? 14.865 1.322 -17.425 1.00 71.44 107 GLY A CA 1
ATOM 861 C C . GLY A 1 107 ? 15.416 0.974 -18.810 1.00 71.44 107 GLY A C 1
ATOM 862 O O . GLY A 1 107 ? 16.515 1.399 -19.144 1.00 71.44 107 GLY A O 1
ATOM 863 N N . VAL A 1 108 ? 14.630 0.290 -19.652 1.00 65.56 108 VAL A N 1
ATOM 864 C CA . VAL A 1 108 ? 14.989 0.014 -21.060 1.00 65.56 108 VAL A CA 1
ATOM 865 C C . VAL A 1 108 ? 15.034 1.300 -21.899 1.00 65.56 108 VAL A C 1
ATOM 867 O O . VAL A 1 108 ? 15.860 1.420 -22.797 1.00 65.56 108 VAL A O 1
ATOM 870 N N . LEU A 1 109 ? 14.173 2.276 -21.599 1.00 69.00 109 LEU A N 1
ATOM 871 C CA . LEU A 1 109 ? 14.140 3.583 -22.271 1.00 69.00 109 LEU A CA 1
ATOM 872 C C . LEU A 1 109 ? 15.160 4.598 -21.709 1.00 69.00 109 LEU A C 1
ATOM 874 O O . LEU A 1 109 ? 15.187 5.732 -22.181 1.00 69.00 109 LEU A O 1
ATOM 878 N N . CYS A 1 110 ? 15.979 4.220 -20.718 1.00 65.94 110 CYS A N 1
ATOM 879 C CA . CYS A 1 110 ? 16.962 5.083 -20.046 1.00 65.94 110 CYS A CA 1
ATOM 880 C C . CYS A 1 110 ? 16.381 6.405 -19.494 1.00 65.94 110 CYS A C 1
ATOM 882 O O . CYS A 1 110 ? 17.042 7.442 -19.537 1.00 65.94 110 CYS A O 1
ATOM 884 N N . LEU A 1 111 ? 15.148 6.384 -18.968 1.00 72.75 111 LEU A N 1
ATOM 885 C CA . LEU A 1 111 ? 14.462 7.553 -18.393 1.00 72.75 111 LEU A CA 1
ATOM 886 C C . LEU A 1 111 ? 14.382 7.442 -16.854 1.00 72.75 111 LEU A C 1
ATOM 888 O O . LEU A 1 111 ? 13.348 7.023 -16.325 1.00 72.75 111 LEU A O 1
ATOM 892 N N . PRO A 1 112 ? 15.444 7.816 -16.111 1.00 68.81 112 PRO A N 1
ATOM 893 C CA . PRO A 1 112 ? 15.521 7.602 -14.662 1.00 68.81 112 PRO A CA 1
ATOM 894 C C . PRO A 1 112 ? 14.536 8.467 -13.867 1.00 68.81 112 PRO A C 1
ATOM 896 O O . PRO A 1 112 ? 14.049 8.040 -12.822 1.00 68.81 112 PRO A O 1
ATOM 899 N N . GLU A 1 113 ? 14.188 9.655 -14.366 1.00 71.81 113 GLU A N 1
ATOM 900 C CA . GLU A 1 113 ? 13.294 10.570 -13.647 1.00 71.81 113 GLU A CA 1
ATOM 901 C C . GLU A 1 113 ? 11.863 10.031 -13.549 1.00 71.81 113 GLU A C 1
ATOM 903 O O . GLU A 1 113 ? 11.213 10.174 -12.517 1.00 71.81 113 GLU A O 1
ATOM 908 N N . GLY A 1 114 ? 11.380 9.328 -14.581 1.00 74.06 114 GLY A N 1
ATOM 909 C CA . GLY A 1 114 ? 10.037 8.742 -14.573 1.00 74.06 114 GLY A CA 1
ATOM 910 C C . GLY A 1 114 ? 9.858 7.655 -13.508 1.00 74.06 114 GLY A C 1
ATOM 911 O O . GLY A 1 114 ? 8.779 7.533 -12.929 1.00 74.06 114 GLY A O 1
ATOM 912 N N . ILE A 1 115 ? 10.920 6.900 -13.209 1.00 78.06 115 ILE A N 1
ATOM 913 C CA . ILE A 1 115 ? 10.902 5.822 -12.211 1.00 78.06 115 ILE A CA 1
ATOM 914 C C . ILE A 1 115 ? 10.675 6.403 -10.810 1.00 78.06 115 ILE A C 1
ATOM 916 O O . ILE A 1 115 ? 9.821 5.912 -10.072 1.00 78.06 115 ILE A O 1
ATOM 920 N N . LYS A 1 116 ? 11.359 7.507 -10.481 1.00 76.69 116 LYS A N 1
ATOM 921 C CA . LYS A 1 116 ? 11.254 8.176 -9.174 1.00 76.69 116 LYS A CA 1
ATOM 922 C C . LYS A 1 116 ? 9.828 8.648 -8.879 1.00 76.69 116 LYS A C 1
ATOM 924 O O . LYS A 1 116 ? 9.321 8.428 -7.782 1.00 76.69 116 LYS A O 1
ATOM 929 N N . TYR A 1 117 ? 9.154 9.260 -9.856 1.00 81.69 117 TYR A N 1
ATOM 930 C CA . TYR A 1 117 ? 7.770 9.718 -9.680 1.00 81.69 117 TYR A CA 1
ATOM 931 C C . TYR A 1 117 ? 6.782 8.561 -9.498 1.00 81.69 117 TYR A C 1
ATOM 933 O O . TYR A 1 117 ? 5.859 8.662 -8.690 1.00 81.69 117 TYR A O 1
ATOM 941 N N . LEU A 1 118 ? 6.969 7.458 -10.227 1.00 83.50 118 LEU A N 1
ATOM 942 C CA . LEU A 1 118 ? 6.127 6.270 -10.081 1.00 83.50 118 LEU A CA 1
ATOM 943 C C . LEU A 1 118 ? 6.297 5.632 -8.696 1.00 83.50 118 LEU A C 1
ATOM 945 O O . LEU A 1 118 ? 5.300 5.358 -8.022 1.00 83.50 118 LEU A O 1
ATOM 949 N N . ASP A 1 119 ? 7.538 5.499 -8.225 1.00 82.12 119 ASP A N 1
ATOM 950 C CA . ASP A 1 119 ? 7.817 4.997 -6.882 1.00 82.12 119 ASP A CA 1
ATOM 951 C C . ASP A 1 119 ? 7.235 5.919 -5.795 1.00 82.12 119 ASP A C 1
ATOM 953 O O . ASP A 1 119 ? 6.614 5.426 -4.853 1.00 82.12 119 ASP A O 1
ATOM 957 N N . ALA A 1 120 ? 7.312 7.244 -5.963 1.00 84.12 120 ALA A N 1
ATOM 958 C CA . ALA A 1 120 ? 6.684 8.213 -5.060 1.00 84.12 120 ALA A CA 1
ATOM 959 C C . ALA A 1 120 ? 5.149 8.067 -4.992 1.00 84.12 120 ALA A C 1
ATOM 961 O O . ALA A 1 120 ? 4.553 8.118 -3.911 1.00 84.12 120 ALA A O 1
ATOM 962 N N . LEU A 1 121 ? 4.485 7.844 -6.133 1.00 85.88 121 LEU A N 1
ATOM 963 C CA . LEU A 1 121 ? 3.040 7.587 -6.178 1.00 85.88 121 LEU A CA 1
ATOM 964 C C . LEU A 1 121 ? 2.679 6.269 -5.484 1.00 85.88 121 LEU A C 1
ATOM 966 O O . LEU A 1 121 ? 1.699 6.209 -4.735 1.00 85.88 121 LEU A O 1
ATOM 970 N N . ARG A 1 122 ? 3.480 5.219 -5.701 1.00 86.75 122 ARG A N 1
ATOM 971 C CA . ARG A 1 122 ? 3.315 3.918 -5.043 1.00 86.75 122 ARG A CA 1
ATOM 972 C C . ARG A 1 122 ? 3.433 4.041 -3.523 1.00 86.75 122 ARG A C 1
ATOM 974 O O . ARG A 1 122 ? 2.611 3.472 -2.805 1.00 86.75 122 ARG A O 1
ATOM 981 N N . GLU A 1 123 ? 4.414 4.795 -3.032 1.00 84.19 123 GLU A N 1
ATOM 982 C CA . GLU A 1 123 ? 4.614 5.039 -1.598 1.00 84.19 123 GLU A CA 1
ATOM 983 C C . GLU A 1 123 ? 3.449 5.814 -0.967 1.00 84.19 123 GLU A C 1
ATOM 985 O O . GLU A 1 123 ? 2.980 5.459 0.117 1.00 84.19 123 GLU A O 1
ATOM 990 N N . CYS A 1 124 ? 2.898 6.811 -1.665 1.00 87.69 124 CYS A N 1
ATOM 991 C CA . CYS A 1 124 ? 1.679 7.496 -1.223 1.00 87.69 124 CYS A CA 1
ATOM 992 C C . CYS A 1 124 ? 0.476 6.536 -1.140 1.00 87.69 124 CYS A C 1
ATOM 994 O O . CYS A 1 124 ? -0.339 6.614 -0.214 1.00 87.69 124 CYS A O 1
ATOM 996 N N . TYR A 1 125 ? 0.354 5.612 -2.097 1.00 89.38 125 TYR A N 1
ATOM 997 C CA . TYR A 1 125 ? -0.732 4.633 -2.111 1.00 89.38 125 TYR A CA 1
ATOM 998 C C . TYR A 1 125 ? -0.620 3.599 -0.981 1.00 89.38 125 TYR A C 1
ATOM 1000 O O . TYR A 1 125 ? -1.634 3.143 -0.444 1.00 89.38 125 TYR A O 1
ATOM 1008 N N . GLU A 1 126 ? 0.601 3.245 -0.581 1.00 84.12 126 GLU A N 1
ATOM 1009 C CA . GLU A 1 126 ? 0.865 2.376 0.569 1.00 84.12 126 GLU A CA 1
ATOM 1010 C C . GLU A 1 126 ? 0.270 2.974 1.853 1.00 84.12 126 GLU A C 1
ATOM 1012 O O . GLU A 1 126 ? -0.525 2.323 2.537 1.00 84.12 126 GLU A O 1
ATOM 1017 N N . ALA A 1 127 ? 0.540 4.256 2.116 1.00 88.62 127 ALA A N 1
ATOM 1018 C CA . ALA A 1 127 ? -0.058 4.993 3.228 1.00 88.62 127 ALA A CA 1
ATOM 1019 C C . ALA A 1 127 ? -1.595 4.984 3.179 1.00 88.62 127 ALA A C 1
ATOM 1021 O O . ALA A 1 127 ? -2.262 4.652 4.164 1.00 88.62 127 ALA A O 1
ATOM 1022 N N . PHE A 1 128 ? -2.179 5.266 2.013 1.00 88.94 128 PHE A N 1
ATOM 1023 C CA . PHE A 1 128 ? -3.631 5.215 1.827 1.00 88.94 128 PHE A CA 1
ATOM 1024 C C . PHE A 1 128 ? -4.229 3.817 2.079 1.00 88.94 128 PHE A C 1
ATOM 1026 O O . PHE A 1 128 ? -5.336 3.686 2.620 1.00 88.94 128 PHE A O 1
ATOM 1033 N N . THR A 1 129 ? -3.496 2.765 1.717 1.00 86.75 129 THR A N 1
ATOM 1034 C CA . THR A 1 129 ? -3.896 1.368 1.925 1.00 86.75 129 THR A CA 1
ATOM 1035 C C . THR A 1 129 ? -3.943 1.027 3.411 1.00 86.75 129 THR A C 1
ATOM 1037 O O . THR A 1 129 ? -4.936 0.463 3.876 1.00 86.75 129 THR A O 1
ATOM 1040 N N . VAL A 1 130 ? -2.930 1.439 4.181 1.00 85.81 130 VAL A N 1
ATOM 1041 C CA . VAL A 1 130 ? -2.892 1.249 5.641 1.00 85.81 130 VAL A CA 1
ATOM 1042 C C . VAL A 1 130 ? -4.071 1.955 6.319 1.00 85.81 130 VAL A C 1
ATOM 1044 O O . VAL A 1 130 ? -4.769 1.349 7.135 1.00 85.81 130 VAL A O 1
ATOM 1047 N N . TYR A 1 131 ? -4.372 3.198 5.929 1.00 89.38 131 TYR A N 1
ATOM 1048 C CA . TYR A 1 131 ? -5.554 3.915 6.423 1.00 89.38 131 TYR A CA 1
ATOM 1049 C C . TYR A 1 131 ? -6.867 3.194 6.084 1.00 89.38 131 TYR A C 1
ATOM 1051 O O . TYR A 1 131 ? -7.762 3.073 6.929 1.00 89.38 131 TYR A O 1
ATOM 1059 N N . SER A 1 132 ? -6.992 2.707 4.847 1.00 87.88 132 SER A N 1
ATOM 1060 C CA . SER A 1 132 ? -8.186 1.989 4.396 1.00 87.88 132 SER A CA 1
ATOM 1061 C C . SER A 1 132 ? -8.383 0.696 5.182 1.00 87.88 132 SER A C 1
ATOM 1063 O O . SER A 1 132 ? -9.507 0.381 5.569 1.00 87.88 132 SER A O 1
ATOM 1065 N N . PHE A 1 133 ? -7.294 -0.012 5.477 1.00 83.38 133 PHE A N 1
ATOM 1066 C CA . PHE A 1 133 ? -7.316 -1.224 6.280 1.00 83.38 133 PHE A CA 1
ATOM 1067 C C . PHE A 1 133 ? -7.694 -0.954 7.745 1.00 83.38 133 PHE A C 1
ATOM 1069 O O . PHE A 1 133 ? -8.563 -1.631 8.293 1.00 83.38 133 PHE A O 1
ATOM 1076 N N . PHE A 1 134 ? -7.131 0.083 8.370 1.00 83.81 134 PHE A N 1
ATOM 1077 C CA . PHE A 1 134 ? -7.543 0.488 9.717 1.00 83.81 134 PHE A CA 1
ATOM 1078 C C . PHE A 1 134 ? -9.030 0.875 9.774 1.00 83.81 134 PHE A C 1
ATOM 1080 O O . PHE A 1 134 ? -9.775 0.398 10.631 1.00 83.81 134 PHE A O 1
ATOM 1087 N N . SER A 1 135 ? -9.494 1.678 8.812 1.00 85.44 135 SER A N 1
ATOM 1088 C CA . SER A 1 135 ? -10.903 2.082 8.703 1.00 85.44 135 SER A CA 1
ATOM 1089 C C . SER A 1 135 ? -11.835 0.885 8.477 1.00 85.44 135 SER A C 1
ATOM 1091 O O . SER A 1 135 ? -12.950 0.859 9.001 1.00 85.44 135 SER A O 1
ATOM 1093 N N . PHE A 1 136 ? -11.385 -0.130 7.731 1.00 84.06 136 PHE A N 1
ATOM 1094 C CA . PHE A 1 136 ? -12.102 -1.396 7.583 1.00 84.06 136 PHE A CA 1
ATOM 1095 C C . PHE A 1 136 ? -12.280 -2.101 8.929 1.00 84.06 136 PHE A C 1
ATOM 1097 O O . PHE A 1 136 ? -13.408 -2.440 9.287 1.00 84.06 136 PHE A O 1
ATOM 1104 N N . LEU A 1 137 ? -11.191 -2.283 9.684 1.00 79.75 137 LEU A N 1
ATOM 1105 C CA . LEU A 1 137 ? -11.233 -2.938 10.992 1.00 79.75 137 LEU A CA 1
ATOM 1106 C C . LEU A 1 137 ? -12.151 -2.181 11.957 1.00 79.75 137 LEU A C 1
ATOM 1108 O O . LEU A 1 137 ? -12.997 -2.794 12.601 1.00 79.75 137 LEU A O 1
ATOM 1112 N N . LEU A 1 138 ? -12.040 -0.852 12.017 1.00 82.69 138 LEU A N 1
ATOM 1113 C CA . LEU A 1 138 ? -12.880 -0.023 12.879 1.00 82.69 138 LEU A CA 1
ATOM 1114 C C . LEU A 1 138 ? -14.367 -0.195 12.547 1.00 82.69 138 LEU A C 1
ATOM 1116 O O . LEU A 1 138 ? -15.166 -0.479 13.436 1.00 82.69 138 LEU A O 1
ATOM 1120 N N . ASN A 1 139 ? -14.741 -0.085 11.271 1.00 82.94 139 ASN A N 1
ATOM 1121 C CA . ASN A 1 139 ? -16.134 -0.245 10.849 1.00 82.94 139 ASN A CA 1
ATOM 1122 C C . ASN A 1 139 ? -16.660 -1.662 11.106 1.00 82.94 139 ASN A C 1
ATOM 1124 O O . ASN A 1 139 ? -17.801 -1.829 11.537 1.00 82.94 139 ASN A O 1
ATOM 1128 N N . TYR A 1 140 ? -15.824 -2.676 10.883 1.00 78.62 140 TYR A N 1
ATOM 1129 C CA . TYR A 1 140 ? -16.177 -4.066 11.141 1.00 78.62 140 TYR A CA 1
ATOM 1130 C C . TYR A 1 140 ? -16.472 -4.306 12.629 1.00 78.62 140 TYR A C 1
ATOM 1132 O O . TYR A 1 140 ? -17.483 -4.920 12.975 1.00 78.62 140 TYR A O 1
ATOM 1140 N N . LEU A 1 141 ? -15.627 -3.783 13.524 1.00 76.38 141 LEU A N 1
ATOM 1141 C CA . LEU A 1 141 ? -15.831 -3.919 14.966 1.00 76.38 141 LEU A CA 1
ATOM 1142 C C . LEU A 1 141 ? -17.024 -3.118 15.472 1.00 76.38 141 LEU A C 1
ATOM 1144 O O . LEU A 1 141 ? -17.734 -3.599 16.354 1.00 76.38 141 LEU A O 1
ATOM 1148 N N . THR A 1 142 ? -17.267 -1.928 14.924 1.00 81.56 142 THR A N 1
ATOM 1149 C CA . THR A 1 142 ? -18.451 -1.126 15.254 1.00 81.56 142 THR A CA 1
ATOM 1150 C C . THR A 1 142 ? -19.734 -1.869 14.904 1.00 81.56 142 THR A C 1
ATOM 1152 O O . THR A 1 142 ? -20.658 -1.910 15.716 1.00 81.56 142 THR A O 1
ATOM 1155 N N . GLU A 1 143 ? -19.778 -2.538 13.752 1.00 77.19 143 GLU A N 1
ATOM 1156 C CA . GLU A 1 143 ? -20.935 -3.336 13.350 1.00 77.19 143 GLU A CA 1
ATOM 1157 C C . GLU A 1 143 ? -21.108 -4.588 14.224 1.00 77.19 143 GLU A C 1
ATOM 1159 O O . GLU A 1 143 ? -22.203 -4.841 14.725 1.00 77.19 143 GLU A O 1
ATOM 1164 N N . ALA A 1 144 ? -20.025 -5.322 14.508 1.00 73.69 144 ALA A N 1
ATOM 1165 C CA . ALA A 1 144 ? -20.054 -6.452 15.446 1.00 73.69 144 ALA A CA 1
ATOM 1166 C C . ALA A 1 144 ? -20.464 -6.028 16.872 1.00 73.69 144 ALA A C 1
ATOM 1168 O O . ALA A 1 144 ? -21.024 -6.810 17.644 1.00 73.69 144 ALA A O 1
ATOM 1169 N N . SER A 1 145 ? -20.205 -4.766 17.217 1.00 71.56 145 SER A N 1
ATOM 1170 C CA . SER A 1 145 ? -20.562 -4.145 18.490 1.00 71.56 145 SER A CA 1
ATOM 1171 C C . SER A 1 145 ? -21.966 -3.530 18.487 1.00 71.56 145 SER A C 1
ATOM 1173 O O . SER A 1 145 ? -22.411 -3.070 19.533 1.00 71.56 145 SER A O 1
ATOM 1175 N N . GLY A 1 146 ? -22.722 -3.587 17.388 1.00 75.94 146 GLY A N 1
ATOM 1176 C CA . GLY A 1 146 ? -24.081 -3.037 17.325 1.00 75.94 146 GLY A CA 1
ATOM 1177 C C . GLY A 1 146 ? -24.137 -1.506 17.366 1.00 75.94 146 GLY A C 1
ATOM 1178 O O . GLY A 1 146 ? -25.112 -0.955 17.860 1.00 75.94 146 GLY A O 1
ATOM 1179 N N . GLY A 1 147 ? -23.095 -0.823 16.881 1.00 75.00 147 GLY A N 1
ATOM 1180 C CA . GLY A 1 147 ? -23.043 0.639 16.766 1.00 75.00 147 GLY A CA 1
ATOM 1181 C C . GLY A 1 147 ? -22.327 1.363 17.909 1.00 75.00 147 GLY A C 1
ATOM 1182 O O . GLY A 1 147 ? -21.852 2.472 17.693 1.00 75.00 147 GLY A O 1
ATOM 1183 N N . ASP A 1 148 ? -22.158 0.731 19.076 1.00 75.12 148 ASP A N 1
ATOM 1184 C CA . ASP A 1 148 ? -21.435 1.308 20.219 1.00 75.12 148 ASP A CA 1
ATOM 1185 C C . ASP A 1 148 ? -20.145 0.531 20.531 1.00 75.12 148 ASP A C 1
ATOM 1187 O O . ASP A 1 148 ? -20.055 -0.282 21.458 1.00 75.12 148 ASP A O 1
ATOM 1191 N N . LEU A 1 149 ? -19.128 0.752 19.692 1.00 74.06 149 LEU A N 1
ATOM 1192 C CA . LEU A 1 149 ? -17.803 0.152 19.864 1.00 74.06 149 LEU A CA 1
ATOM 1193 C C . LEU A 1 149 ? -17.142 0.611 21.168 1.00 74.06 149 LEU A C 1
ATOM 1195 O O . LEU A 1 149 ? -16.559 -0.198 21.888 1.00 74.06 149 LEU A O 1
ATOM 1199 N N . ALA A 1 150 ? -17.226 1.906 21.465 1.00 69.56 150 ALA A N 1
ATOM 1200 C CA . ALA A 1 150 ? -16.546 2.513 22.599 1.00 69.56 150 ALA A CA 1
ATOM 1201 C C . ALA A 1 150 ? -17.138 2.058 23.936 1.00 69.56 150 ALA A C 1
ATOM 1203 O O . ALA A 1 150 ? -16.378 1.705 24.840 1.00 69.56 150 ALA A O 1
ATOM 1204 N N . GLY A 1 151 ? -18.470 1.998 24.038 1.00 66.25 151 GLY A N 1
ATOM 1205 C CA . GLY A 1 151 ? -19.165 1.470 25.208 1.00 66.25 151 GLY A CA 1
ATOM 1206 C C . GLY A 1 151 ? -18.820 0.007 25.457 1.00 66.25 151 GLY A C 1
ATOM 1207 O O . GLY A 1 151 ? -18.357 -0.335 26.544 1.00 66.25 151 GLY A O 1
ATOM 1208 N N . LYS A 1 152 ? -18.889 -0.853 24.432 1.00 68.19 152 LYS A N 1
ATOM 1209 C CA . LYS A 1 152 ? -18.540 -2.280 24.580 1.00 68.19 152 LYS A CA 1
ATOM 1210 C C . LYS A 1 152 ? -17.065 -2.527 24.886 1.00 68.19 152 LYS A C 1
ATOM 1212 O O . LYS A 1 152 ? -16.739 -3.473 25.605 1.00 68.19 152 LYS A O 1
ATOM 1217 N N . LEU A 1 153 ? -16.157 -1.710 24.351 1.00 69.19 153 LEU A N 1
ATOM 1218 C CA . LEU A 1 153 ? -14.736 -1.761 24.709 1.00 69.19 153 LEU A CA 1
ATOM 1219 C C . LEU A 1 153 ? -14.518 -1.354 26.169 1.00 69.19 153 LEU A C 1
ATOM 1221 O O . LEU A 1 153 ? -13.770 -2.032 26.874 1.00 69.19 153 LEU A O 1
ATOM 1225 N N . LYS A 1 154 ? -15.208 -0.305 26.629 1.00 66.81 154 LYS A N 1
ATOM 1226 C CA . LYS A 1 154 ? -15.152 0.184 28.010 1.00 66.81 154 LYS A CA 1
ATOM 1227 C C . LYS A 1 154 ? -15.719 -0.834 28.999 1.00 66.81 154 LYS A C 1
ATOM 1229 O O . LYS A 1 154 ? -15.039 -1.183 29.958 1.00 66.81 154 LYS A O 1
ATOM 1234 N N . GLU A 1 155 ? -16.896 -1.395 28.732 1.00 65.06 155 GLU A N 1
ATOM 1235 C CA . GLU A 1 155 ? -17.515 -2.450 29.552 1.00 65.06 155 GLU A CA 1
ATOM 1236 C C . GLU A 1 155 ? -16.629 -3.696 29.666 1.00 65.06 155 GLU A C 1
ATOM 1238 O O . GLU A 1 155 ? -16.483 -4.275 30.745 1.00 65.06 155 GLU A O 1
ATOM 1243 N N . ARG A 1 156 ? -15.990 -4.108 28.563 1.00 64.69 156 ARG A N 1
ATOM 1244 C CA . ARG A 1 156 ? -15.062 -5.250 28.557 1.00 64.69 156 ARG A CA 1
ATOM 1245 C C . ARG A 1 156 ? -13.732 -4.939 29.236 1.00 64.69 156 ARG A C 1
ATOM 1247 O O . ARG A 1 156 ? -13.137 -5.847 29.815 1.00 64.69 156 ARG A O 1
ATOM 1254 N N . GLY A 1 157 ? -13.273 -3.690 29.161 1.00 61.09 157 GLY A N 1
ATOM 1255 C CA . GLY A 1 157 ? -12.138 -3.181 29.926 1.00 61.09 157 GLY A CA 1
ATOM 1256 C C . GLY A 1 157 ? -12.384 -3.298 31.424 1.00 61.09 157 GLY A C 1
ATOM 1257 O O . GLY A 1 157 ? -11.624 -3.970 32.115 1.00 61.09 157 GLY A O 1
ATOM 1258 N N . ILE A 1 158 ? -13.514 -2.749 31.877 1.00 59.28 158 ILE A N 1
ATOM 1259 C CA . ILE A 1 158 ? -13.966 -2.804 33.272 1.00 59.28 158 ILE A CA 1
ATOM 1260 C C . ILE A 1 158 ? -14.128 -4.262 33.720 1.00 59.28 158 ILE A C 1
ATOM 1262 O O . ILE A 1 158 ? -13.579 -4.660 34.740 1.00 59.28 158 ILE A O 1
ATOM 1266 N N . SER A 1 159 ? -14.783 -5.106 32.916 1.00 57.47 159 SER A N 1
ATOM 1267 C CA . SER A 1 159 ? -14.977 -6.530 33.237 1.00 57.47 159 SER A CA 1
ATOM 1268 C C . SER A 1 159 ? -13.662 -7.308 33.383 1.00 57.47 159 SER A C 1
ATOM 1270 O O . SER A 1 159 ? -13.597 -8.271 34.143 1.00 57.47 159 SER A O 1
ATOM 1272 N N . ARG A 1 160 ? -12.602 -6.928 32.655 1.00 57.56 160 ARG A N 1
ATOM 1273 C CA . ARG A 1 160 ? -11.271 -7.542 32.796 1.00 57.56 160 ARG A CA 1
ATOM 1274 C C . ARG A 1 160 ? -10.569 -7.111 34.073 1.00 57.56 160 ARG A C 1
ATOM 1276 O O . ARG A 1 160 ? -9.983 -7.964 34.735 1.00 57.56 160 ARG A O 1
ATOM 1283 N N . GLU A 1 161 ? -10.677 -5.831 34.406 1.00 58.59 161 GLU A N 1
ATOM 1284 C CA . GLU A 1 161 ? -10.163 -5.262 35.649 1.00 58.59 161 GLU A CA 1
ATOM 1285 C C . GLU A 1 161 ? -10.848 -5.909 36.863 1.00 58.59 161 GLU A C 1
ATOM 1287 O O . GLU A 1 161 ? -10.176 -6.372 37.780 1.00 58.59 161 GLU A O 1
ATOM 1292 N N . THR A 1 162 ? -12.173 -6.100 36.808 1.00 56.59 162 THR A N 1
ATOM 1293 C CA . THR A 1 162 ? -12.939 -6.819 37.843 1.00 56.59 162 THR A CA 1
ATOM 1294 C C . THR A 1 162 ? -12.579 -8.310 37.932 1.00 56.59 162 THR A C 1
ATOM 1296 O O . THR A 1 162 ? -12.651 -8.896 39.007 1.00 56.59 162 THR A O 1
ATOM 1299 N N . GLN A 1 163 ? -12.158 -8.941 36.829 1.00 57.59 163 GLN A N 1
ATOM 1300 C CA . GLN A 1 163 ? -11.695 -10.339 36.805 1.00 57.59 163 GLN A CA 1
ATOM 1301 C C . GLN A 1 163 ? -10.217 -10.513 37.205 1.00 57.59 163 GLN A C 1
ATOM 1303 O O . GLN A 1 163 ? -9.698 -11.625 37.096 1.00 57.59 163 GLN A O 1
ATOM 1308 N N . GLY A 1 164 ? -9.517 -9.444 37.609 1.00 49.59 164 GLY A N 1
ATOM 1309 C CA . GLY A 1 164 ? -8.095 -9.497 37.968 1.00 49.59 164 GLY A CA 1
ATOM 1310 C C . GLY A 1 164 ? -7.171 -9.868 36.801 1.00 49.59 164 GLY A C 1
ATOM 1311 O O . GLY A 1 164 ? -6.024 -10.256 37.014 1.00 49.59 164 GLY A O 1
ATOM 1312 N N . LYS A 1 165 ? -7.658 -9.783 35.555 1.00 49.16 165 LYS A N 1
ATOM 1313 C CA . LYS A 1 165 ? -6.832 -10.010 34.364 1.00 49.16 165 LYS A CA 1
ATOM 1314 C C . LYS A 1 165 ? -6.065 -8.722 34.070 1.00 49.16 165 LYS A C 1
ATOM 1316 O O . LYS A 1 165 ? -6.688 -7.659 34.080 1.00 49.16 165 LYS A O 1
ATOM 1321 N N . PRO A 1 166 ? -4.755 -8.789 33.769 1.00 52.94 166 PRO A N 1
ATOM 1322 C CA . PRO A 1 166 ? -3.997 -7.587 33.458 1.00 52.94 166 PRO A CA 1
ATOM 1323 C C . PRO A 1 166 ? -4.628 -6.845 32.263 1.00 52.94 166 PRO A C 1
ATOM 1325 O O . PRO A 1 166 ? -5.205 -7.492 31.371 1.00 52.94 166 PRO A O 1
ATOM 1328 N N . PRO A 1 167 ? -4.541 -5.497 32.229 1.00 54.62 167 PRO A N 1
ATOM 1329 C CA . PRO A 1 167 ? -4.912 -4.718 31.050 1.00 54.62 167 PRO A CA 1
ATOM 1330 C C . PRO A 1 167 ? -4.134 -5.231 29.832 1.00 54.62 167 PRO A C 1
ATOM 1332 O O . PRO A 1 167 ? -3.120 -5.911 29.988 1.00 54.62 167 PRO A O 1
ATOM 1335 N N . MET A 1 168 ? -4.635 -4.979 28.616 1.00 52.16 168 MET A N 1
ATOM 1336 C CA . MET A 1 168 ? -4.016 -5.536 27.407 1.00 52.16 168 MET A CA 1
ATOM 1337 C C . MET A 1 168 ? -2.534 -5.192 27.357 1.00 52.16 168 MET A C 1
ATOM 1339 O O . MET A 1 168 ? -2.162 -4.033 27.219 1.00 52.16 168 MET A O 1
ATOM 1343 N N . THR A 1 169 ? -1.706 -6.220 27.505 1.00 50.88 169 THR A N 1
ATOM 1344 C CA . THR A 1 169 ? -0.267 -6.121 27.331 1.00 50.88 169 THR A CA 1
ATOM 1345 C C . THR A 1 169 ? 0.008 -5.856 25.862 1.00 50.88 169 THR A C 1
ATOM 1347 O O . THR A 1 169 ? -0.456 -6.609 25.003 1.00 50.88 169 THR A O 1
ATOM 1350 N N . HIS A 1 170 ? 0.746 -4.784 25.607 1.00 57.03 170 HIS A N 1
ATOM 1351 C CA . HIS A 1 170 ? 1.245 -4.390 24.299 1.00 57.03 170 HIS A CA 1
ATOM 1352 C C . HIS A 1 170 ? 1.946 -5.547 23.573 1.00 57.03 170 HIS A C 1
ATOM 1354 O O . HIS A 1 170 ? 2.551 -6.417 24.206 1.00 57.03 170 HIS A O 1
ATOM 1360 N N . MET A 1 171 ? 1.871 -5.584 22.244 1.00 54.44 171 MET A N 1
ATOM 1361 C CA . MET A 1 171 ? 2.597 -6.587 21.462 1.00 54.44 171 MET A CA 1
ATOM 1362 C C . MET A 1 171 ? 4.111 -6.274 21.404 1.00 54.44 171 MET A C 1
ATOM 1364 O O . MET A 1 171 ? 4.537 -5.121 21.434 1.00 54.44 171 MET A O 1
ATOM 1368 N N . PHE A 1 172 ? 4.954 -7.309 21.324 1.00 45.09 172 PHE A N 1
ATOM 1369 C CA . PHE A 1 172 ? 6.412 -7.192 21.136 1.00 45.09 172 PHE A CA 1
ATOM 1370 C C . PHE A 1 172 ? 6.742 -6.317 19.899 1.00 45.09 172 PHE A C 1
ATOM 1372 O O . PHE A 1 172 ? 6.128 -6.565 18.856 1.00 45.09 172 PHE A O 1
ATOM 1379 N N . PRO A 1 173 ? 7.662 -5.316 19.963 1.00 46.56 173 PRO A N 1
ATOM 1380 C CA . PRO A 1 173 ? 8.851 -5.202 20.836 1.00 46.56 173 PRO A CA 1
ATOM 1381 C C . PRO A 1 173 ? 8.732 -4.326 22.097 1.00 46.56 173 PRO A C 1
ATOM 1383 O O . PRO A 1 173 ? 9.590 -4.415 22.970 1.00 46.56 173 PRO A O 1
ATOM 1386 N N . PHE A 1 174 ? 7.684 -3.510 22.246 1.00 50.28 174 PHE A N 1
ATOM 1387 C CA . PHE A 1 174 ? 7.547 -2.584 23.389 1.00 50.28 174 PHE A CA 1
ATOM 1388 C C . PHE A 1 174 ? 7.116 -3.260 24.707 1.00 50.28 174 PHE A C 1
ATOM 1390 O O . PHE A 1 174 ? 6.987 -2.599 25.732 1.00 50.28 174 PHE A O 1
ATOM 1397 N N . ALA A 1 175 ? 6.938 -4.584 24.686 1.00 49.94 175 ALA A N 1
ATOM 1398 C CA . ALA A 1 175 ? 6.649 -5.429 25.846 1.00 49.94 175 ALA A CA 1
ATOM 1399 C C . ALA A 1 175 ? 7.885 -6.167 26.402 1.00 49.94 175 ALA A C 1
ATOM 1401 O O . ALA A 1 175 ? 7.746 -7.077 27.223 1.00 49.94 175 ALA A O 1
ATOM 1402 N N . TRP A 1 176 ? 9.097 -5.830 25.943 1.00 35.91 176 TRP A N 1
ATOM 1403 C CA . TRP A 1 176 ? 10.319 -6.436 26.470 1.00 35.91 176 TRP A CA 1
ATOM 1404 C C . TRP A 1 176 ? 10.708 -5.802 27.812 1.00 35.91 176 TRP A C 1
ATOM 1406 O O . TRP A 1 176 ? 11.361 -4.763 27.868 1.00 35.91 176 TRP A O 1
ATOM 1416 N N . GLY A 1 177 ? 10.314 -6.464 28.899 1.00 44.66 177 GLY A N 1
ATOM 1417 C CA . GLY A 1 177 ? 10.723 -6.136 30.266 1.00 44.66 177 GLY A CA 1
ATOM 1418 C C . GLY A 1 177 ? 9.643 -5.457 31.114 1.00 44.66 177 GLY A C 1
ATOM 1419 O O . GLY A 1 177 ? 8.697 -4.860 30.613 1.00 44.66 177 GLY A O 1
ATOM 1420 N N . SER A 1 178 ? 9.815 -5.548 32.439 1.00 39.94 178 SER A N 1
ATOM 1421 C CA . SER A 1 178 ? 8.951 -5.008 33.510 1.00 39.94 178 SER A CA 1
ATOM 1422 C C . SER A 1 178 ? 8.903 -3.465 33.581 1.00 39.94 178 SER A C 1
ATOM 1424 O O . SER A 1 178 ? 8.609 -2.886 34.627 1.00 39.94 178 SER A O 1
ATOM 1426 N N . THR A 1 179 ? 9.201 -2.780 32.484 1.00 42.62 179 THR A N 1
ATOM 1427 C CA . THR A 1 179 ? 9.156 -1.325 32.342 1.00 42.62 179 THR A CA 1
ATOM 1428 C C . THR A 1 179 ? 8.219 -1.006 31.191 1.00 42.62 179 THR A C 1
ATOM 1430 O O . THR A 1 179 ? 8.624 -0.971 30.032 1.00 42.62 179 THR A O 1
ATOM 1433 N N . ASN A 1 180 ? 6.949 -0.780 31.523 1.00 48.78 180 ASN A N 1
ATOM 1434 C CA . ASN A 1 180 ? 5.984 -0.174 30.615 1.00 48.78 180 ASN A CA 1
ATOM 1435 C C . ASN A 1 180 ? 6.465 1.250 30.280 1.00 48.78 180 ASN A C 1
ATOM 1437 O O . ASN A 1 180 ? 6.120 2.198 30.981 1.00 48.78 180 ASN A O 1
ATOM 1441 N N . PHE A 1 181 ? 7.270 1.410 29.224 1.00 51.53 181 PHE A N 1
ATOM 1442 C CA . PHE A 1 181 ? 7.606 2.733 28.672 1.00 51.53 181 PHE A CA 1
ATOM 1443 C C . PHE A 1 181 ? 6.350 3.484 28.202 1.00 51.53 181 PHE A C 1
ATOM 1445 O O . PHE A 1 181 ? 6.351 4.709 28.117 1.00 51.53 181 PHE A O 1
ATOM 1452 N N . ILE A 1 182 ? 5.271 2.748 27.924 1.00 54.41 182 ILE A N 1
ATOM 1453 C CA . ILE A 1 182 ? 3.963 3.272 27.552 1.00 54.41 182 ILE A CA 1
ATOM 1454 C C . ILE A 1 182 ? 2.960 2.785 28.609 1.00 54.41 182 ILE A C 1
ATOM 1456 O O . ILE A 1 182 ? 2.884 1.577 28.851 1.00 54.41 182 ILE A O 1
ATOM 1460 N N . PRO A 1 183 ? 2.210 3.682 29.277 1.00 55.25 183 PRO A N 1
ATOM 1461 C CA . PRO A 1 183 ? 1.187 3.277 30.235 1.00 55.25 183 PRO A CA 1
ATOM 1462 C C . PRO A 1 183 ? 0.122 2.434 29.529 1.00 55.25 183 PRO A C 1
ATOM 1464 O O . PRO A 1 183 ? -0.261 2.750 28.407 1.00 55.25 183 PRO A O 1
ATOM 1467 N N . ALA A 1 184 ? -0.374 1.383 30.187 1.00 57.06 184 ALA A N 1
ATOM 1468 C CA . ALA A 1 184 ? -1.391 0.508 29.609 1.00 57.06 184 ALA A CA 1
ATOM 1469 C C . ALA A 1 184 ? -2.622 1.324 29.175 1.00 57.06 184 ALA A C 1
ATOM 1471 O O . ALA A 1 184 ? -3.216 2.048 29.980 1.00 57.06 184 ALA A O 1
ATOM 1472 N N . TRP A 1 185 ? -2.999 1.228 27.897 1.00 60.69 185 TRP A N 1
ATOM 1473 C CA . TRP A 1 185 ? -4.111 2.011 27.359 1.00 60.69 185 TRP A CA 1
ATOM 1474 C C . TRP A 1 185 ? -5.431 1.541 27.974 1.00 60.69 185 TRP A C 1
ATOM 1476 O O . TRP A 1 185 ? -5.774 0.355 27.938 1.00 60.69 185 TRP A O 1
ATOM 1486 N N . LYS A 1 186 ? -6.190 2.483 28.544 1.00 58.12 186 LYS A N 1
ATOM 1487 C CA . LYS A 1 186 ? -7.526 2.202 29.073 1.00 58.12 186 LYS A CA 1
ATOM 1488 C C . LYS A 1 186 ? -8.449 1.842 27.908 1.00 58.12 186 LYS A C 1
ATOM 1490 O O . LYS A 1 186 ? -8.596 2.610 26.961 1.00 58.12 186 LYS A O 1
ATOM 1495 N N . MET A 1 187 ? -9.065 0.664 27.977 1.00 61.88 187 MET A N 1
ATOM 1496 C CA . MET A 1 187 ? -9.990 0.192 26.943 1.00 61.88 187 MET A CA 1
ATOM 1497 C C . MET A 1 187 ? -11.229 1.097 26.916 1.00 61.88 187 MET A C 1
ATOM 1499 O O . MET A 1 187 ? -11.891 1.273 27.938 1.00 61.88 187 MET A O 1
ATOM 1503 N N . GLY A 1 188 ? -11.538 1.678 25.756 1.00 69.62 188 GLY A N 1
ATOM 1504 C CA . GLY A 1 188 ? -12.625 2.645 25.598 1.00 69.62 188 GLY A CA 1
ATOM 1505 C C . GLY A 1 188 ? -12.474 3.487 24.330 1.00 69.62 188 GLY A C 1
ATOM 1506 O O . GLY A 1 188 ? -11.865 3.040 23.359 1.00 69.62 188 GLY A O 1
ATOM 1507 N N . GLN A 1 189 ? -13.030 4.699 24.354 1.00 71.56 189 GLN A N 1
ATOM 1508 C CA . GLN A 1 189 ? -12.928 5.696 23.277 1.00 71.56 189 GLN A CA 1
ATOM 1509 C C . GLN A 1 189 ? -11.473 6.132 23.049 1.00 71.56 189 GLN A C 1
ATOM 1511 O O . GLN A 1 189 ? -10.983 6.049 21.925 1.00 71.56 189 GLN A O 1
ATOM 1516 N N . ASP A 1 190 ? -10.756 6.436 24.133 1.00 73.62 190 ASP A N 1
ATOM 1517 C CA . ASP A 1 190 ? -9.364 6.896 24.092 1.00 73.62 190 ASP A CA 1
ATOM 1518 C C . ASP A 1 190 ? -8.438 5.897 23.380 1.00 73.62 190 ASP A C 1
ATOM 1520 O O . ASP A 1 190 ? -7.603 6.287 22.572 1.00 73.62 190 ASP A O 1
ATOM 1524 N N . PHE A 1 191 ? -8.621 4.590 23.605 1.00 79.25 191 PHE A N 1
ATOM 1525 C CA . PHE A 1 191 ? -7.861 3.541 22.911 1.00 79.25 191 PHE A CA 1
ATOM 1526 C C . PHE A 1 191 ? -8.040 3.606 21.386 1.00 79.25 191 PHE A C 1
ATOM 1528 O O . PHE A 1 191 ? -7.067 3.520 20.637 1.00 79.25 191 PHE A O 1
ATOM 1535 N N . VAL A 1 192 ? -9.283 3.768 20.921 1.00 79.56 192 VAL A N 1
ATOM 1536 C CA . VAL A 1 192 ? -9.589 3.856 19.485 1.00 79.56 192 VAL A CA 1
ATOM 1537 C C . VAL A 1 192 ? -8.981 5.124 18.892 1.00 79.56 192 VAL A C 1
ATOM 1539 O O . VAL A 1 192 ? -8.416 5.070 17.797 1.00 79.56 192 VAL A O 1
ATOM 1542 N N . ASP A 1 193 ? -9.041 6.235 19.622 1.00 82.25 193 ASP A N 1
ATOM 1543 C CA . ASP A 1 193 ? -8.471 7.508 19.191 1.00 82.25 193 ASP A CA 1
ATOM 1544 C C . ASP A 1 193 ? -6.941 7.466 19.141 1.00 82.25 193 ASP A C 1
ATOM 1546 O O . ASP A 1 193 ? -6.358 7.900 18.148 1.00 82.25 193 ASP A O 1
ATOM 1550 N N . TYR A 1 194 ? -6.273 6.856 20.123 1.00 82.12 194 TYR A N 1
ATOM 1551 C CA . TYR A 1 194 ? -4.820 6.675 20.090 1.00 82.12 194 TYR A CA 1
ATOM 1552 C C . TYR A 1 194 ? -4.371 5.761 18.944 1.00 82.12 194 TYR A C 1
ATOM 1554 O O . TYR A 1 194 ? -3.427 6.102 18.230 1.00 82.12 194 TYR A O 1
ATOM 1562 N N . CYS A 1 195 ? -5.070 4.645 18.695 1.00 81.81 195 CYS A N 1
ATOM 1563 C CA . CYS A 1 195 ? -4.804 3.798 17.527 1.00 81.81 195 CYS A CA 1
ATOM 1564 C C . CYS A 1 195 ? -4.992 4.580 16.219 1.00 81.81 195 CYS A C 1
ATOM 1566 O O . CYS A 1 195 ? -4.173 4.480 15.306 1.00 81.81 195 CYS A O 1
ATOM 1568 N N . LYS A 1 196 ? -6.057 5.384 16.131 1.00 86.38 196 LYS A N 1
ATOM 1569 C CA . LYS A 1 196 ? -6.355 6.207 14.956 1.00 86.38 196 LYS A CA 1
ATOM 1570 C C . LYS A 1 196 ? -5.275 7.258 14.720 1.00 86.38 196 LYS A C 1
ATOM 1572 O O . LYS A 1 196 ? -4.828 7.404 13.587 1.00 86.38 196 LYS A O 1
ATOM 1577 N N . ILE A 1 197 ? -4.835 7.956 15.766 1.00 87.56 197 ILE A N 1
ATOM 1578 C CA . ILE A 1 197 ? -3.746 8.938 15.692 1.00 87.56 197 ILE A CA 1
ATOM 1579 C C . ILE A 1 197 ? -2.438 8.253 15.280 1.00 87.56 197 ILE A C 1
ATOM 1581 O O . ILE A 1 197 ? -1.734 8.770 14.417 1.00 87.56 197 ILE A O 1
ATOM 1585 N N . GLY A 1 198 ? -2.137 7.072 15.828 1.00 86.00 198 GLY A N 1
ATOM 1586 C CA . GLY A 1 198 ? -0.935 6.309 15.483 1.00 86.00 198 GLY A CA 1
ATOM 1587 C C . GLY A 1 198 ? -0.899 5.826 14.031 1.00 86.00 198 GLY A C 1
ATOM 1588 O O . GLY A 1 198 ? 0.155 5.839 13.406 1.00 86.00 198 GLY A O 1
ATOM 1589 N N . VAL A 1 199 ? -2.043 5.449 13.456 1.00 87.31 199 VAL A N 1
ATOM 1590 C CA . VAL A 1 199 ? -2.118 5.107 12.027 1.00 87.31 199 VAL A CA 1
ATOM 1591 C C . VAL A 1 199 ? -2.075 6.364 11.155 1.00 87.31 199 VAL A C 1
ATOM 1593 O O . VAL A 1 199 ? -1.375 6.388 10.145 1.00 87.31 199 VAL A O 1
ATOM 1596 N N . LEU A 1 200 ? -2.794 7.423 11.538 1.00 89.19 200 LEU A N 1
ATOM 1597 C CA . LEU A 1 200 ? -2.812 8.685 10.793 1.00 89.19 200 LEU A CA 1
ATOM 1598 C C . LEU A 1 200 ? -1.440 9.362 10.754 1.00 89.19 200 LEU A C 1
ATOM 1600 O O . LEU A 1 200 ? -1.123 9.988 9.745 1.00 89.19 200 LEU A O 1
ATOM 1604 N N . SER A 1 201 ? -0.618 9.216 11.798 1.00 89.06 201 SER A N 1
ATOM 1605 C CA . SER A 1 201 ? 0.731 9.780 11.806 1.00 89.06 201 SER A CA 1
ATOM 1606 C C . SER A 1 201 ? 1.580 9.208 10.671 1.00 89.06 201 SER A C 1
ATOM 1608 O O . SER A 1 201 ? 2.179 9.983 9.938 1.00 89.06 201 SER A O 1
ATOM 1610 N N . TYR A 1 202 ? 1.550 7.892 10.432 1.00 89.50 202 TYR A N 1
ATOM 1611 C CA . TYR A 1 202 ? 2.227 7.273 9.285 1.00 89.50 202 TYR A CA 1
ATOM 1612 C C . TYR A 1 202 ? 1.644 7.741 7.945 1.00 89.50 202 TYR A C 1
ATOM 1614 O O . TYR A 1 202 ? 2.389 8.054 7.019 1.00 89.50 202 TYR A O 1
ATOM 1622 N N . VAL A 1 203 ? 0.316 7.846 7.852 1.00 90.19 203 VAL A N 1
ATOM 1623 C CA . VAL A 1 203 ? -0.375 8.243 6.613 1.00 90.19 203 VAL A CA 1
ATOM 1624 C C . VAL A 1 203 ? -0.022 9.667 6.187 1.00 90.19 203 VAL A C 1
ATOM 1626 O O . VAL A 1 203 ? 0.066 9.940 4.996 1.00 90.19 203 VAL A O 1
ATOM 1629 N N . VAL A 1 204 ? 0.180 10.572 7.147 1.00 91.88 204 VAL A N 1
ATOM 1630 C CA . VAL A 1 204 ? 0.603 11.957 6.891 1.00 91.88 204 VAL A CA 1
ATOM 1631 C C . VAL A 1 204 ? 2.114 12.049 6.698 1.00 91.88 204 VAL A C 1
ATOM 1633 O O . VAL A 1 204 ? 2.593 12.809 5.856 1.00 91.88 204 VAL A O 1
ATOM 1636 N N . LEU A 1 205 ? 2.877 11.269 7.461 1.00 91.44 205 LEU A N 1
ATOM 1637 C CA . LEU A 1 205 ? 4.329 11.301 7.412 1.00 91.44 205 LEU A CA 1
ATOM 1638 C C . LEU A 1 205 ? 4.854 10.793 6.069 1.00 91.44 205 LEU A C 1
ATOM 1640 O O . LEU A 1 205 ? 5.743 11.431 5.523 1.00 91.44 205 LEU A O 1
ATOM 1644 N N . LYS A 1 206 ? 4.261 9.739 5.493 1.00 88.56 206 LYS A N 1
ATOM 1645 C CA . LYS A 1 206 ? 4.749 9.132 4.244 1.00 88.56 206 LYS A CA 1
ATOM 1646 C C . LYS A 1 206 ? 4.754 10.102 3.048 1.00 88.56 206 LYS A C 1
ATOM 1648 O O . LYS A 1 206 ? 5.810 10.294 2.460 1.00 88.56 206 LYS A O 1
ATOM 1653 N N . PRO A 1 207 ? 3.657 10.808 2.705 1.00 90.44 207 PRO A N 1
ATOM 1654 C CA . PRO A 1 207 ? 3.704 11.817 1.645 1.00 90.44 207 PRO A CA 1
ATOM 1655 C C . PRO A 1 207 ? 4.632 12.987 1.986 1.00 90.44 207 PRO A C 1
ATOM 1657 O O . PRO A 1 207 ? 5.247 13.568 1.095 1.00 90.44 207 PRO A O 1
ATOM 1660 N N . THR A 1 208 ? 4.753 13.331 3.273 1.00 90.75 208 THR A N 1
ATOM 1661 C CA . THR A 1 208 ? 5.644 14.407 3.727 1.00 90.75 208 THR A CA 1
ATOM 1662 C C . THR A 1 208 ? 7.109 14.031 3.500 1.00 90.75 208 THR A C 1
ATOM 1664 O O . THR A 1 208 ? 7.872 14.840 2.977 1.00 90.75 208 THR A O 1
ATOM 1667 N N . THR A 1 209 ? 7.510 12.800 3.822 1.00 87.25 209 THR A N 1
ATOM 1668 C CA . THR A 1 209 ? 8.874 12.310 3.597 1.00 87.25 209 THR A CA 1
ATOM 1669 C C . THR A 1 209 ? 9.182 12.109 2.117 1.00 87.25 209 THR A C 1
ATOM 1671 O O . THR A 1 209 ? 10.294 12.422 1.682 1.00 87.25 209 THR A O 1
ATOM 1674 N N . THR A 1 210 ? 8.196 11.709 1.310 1.00 86.62 210 THR A N 1
ATOM 1675 C CA . THR A 1 210 ? 8.307 11.707 -0.156 1.00 86.62 210 THR A CA 1
ATOM 1676 C C . THR A 1 210 ? 8.510 13.126 -0.704 1.00 86.62 210 THR A C 1
ATOM 1678 O O . THR A 1 210 ? 9.383 13.347 -1.540 1.00 86.62 210 THR A O 1
ATOM 1681 N N . PHE A 1 211 ? 7.773 14.122 -0.207 1.00 88.19 211 PHE A N 1
ATOM 1682 C CA . PHE A 1 211 ? 7.940 15.517 -0.628 1.00 88.19 211 PHE A CA 1
ATOM 1683 C C . PHE A 1 211 ? 9.310 16.090 -0.234 1.00 88.19 211 PHE A C 1
ATOM 1685 O O . PHE A 1 211 ? 9.970 16.733 -1.051 1.00 88.19 211 PHE A O 1
ATOM 1692 N N . ILE A 1 212 ? 9.774 15.796 0.985 1.00 88.25 212 ILE A N 1
ATOM 1693 C CA . ILE A 1 212 ? 11.127 16.148 1.443 1.00 88.25 212 ILE A CA 1
ATOM 1694 C C . ILE A 1 212 ? 12.175 15.505 0.533 1.00 88.25 212 ILE A C 1
ATOM 1696 O O . ILE A 1 212 ? 13.114 16.178 0.122 1.00 88.25 212 ILE A O 1
ATOM 1700 N N . THR A 1 213 ? 11.989 14.236 0.164 1.00 84.94 213 THR A N 1
ATOM 1701 C CA . THR A 1 213 ? 12.884 13.516 -0.751 1.00 84.94 213 THR A CA 1
ATOM 1702 C C . THR A 1 213 ? 12.992 14.218 -2.102 1.00 84.94 213 THR A C 1
ATOM 1704 O O . THR A 1 213 ? 14.101 14.480 -2.560 1.00 84.94 213 THR A O 1
ATOM 1707 N N . VAL A 1 214 ? 11.863 14.598 -2.708 1.00 84.19 214 VAL A N 1
ATOM 1708 C CA . VAL A 1 214 ? 11.849 15.318 -3.992 1.00 84.19 214 VAL A CA 1
ATOM 1709 C C . VAL A 1 214 ? 12.583 16.659 -3.884 1.00 84.19 214 VAL A C 1
ATOM 1711 O O . VAL A 1 214 ? 13.408 16.973 -4.738 1.00 84.19 214 VAL A O 1
ATOM 1714 N N . ILE A 1 215 ? 12.353 17.437 -2.820 1.00 86.25 215 ILE A N 1
ATOM 1715 C CA . ILE A 1 215 ? 13.060 18.713 -2.609 1.00 86.25 215 ILE A CA 1
ATOM 1716 C C . ILE A 1 215 ? 14.565 18.489 -2.422 1.00 86.25 215 ILE A C 1
ATOM 1718 O O . ILE A 1 215 ? 15.376 19.176 -3.038 1.00 86.25 215 ILE A O 1
ATOM 1722 N N . SER A 1 216 ? 14.955 17.522 -1.594 1.00 83.62 216 SER A N 1
ATOM 1723 C CA . SER A 1 216 ? 16.362 17.204 -1.345 1.00 83.62 216 SER A CA 1
ATOM 1724 C C . SER A 1 216 ? 17.085 16.698 -2.593 1.00 83.62 216 SER A C 1
ATOM 1726 O O . SER A 1 216 ? 18.288 16.926 -2.720 1.00 83.62 216 SER A O 1
ATOM 1728 N N . GLN A 1 217 ? 16.375 16.034 -3.510 1.00 81.00 217 GLN A N 1
ATOM 1729 C CA . GLN A 1 217 ? 16.906 15.630 -4.813 1.00 81.00 217 GLN A CA 1
ATOM 1730 C C . GLN A 1 217 ? 17.122 16.836 -5.732 1.00 81.00 217 GLN A C 1
ATOM 1732 O O . GLN A 1 217 ? 18.163 16.922 -6.372 1.00 81.00 217 GLN A O 1
ATOM 1737 N N . LEU A 1 218 ? 16.204 17.809 -5.745 1.00 82.88 218 LEU A N 1
ATOM 1738 C CA . LEU A 1 218 ? 16.385 19.052 -6.510 1.00 82.88 218 LEU A CA 1
ATOM 1739 C C . LEU A 1 218 ? 17.578 19.886 -6.018 1.00 82.88 218 LEU A C 1
ATOM 1741 O O . LEU A 1 218 ? 18.163 20.637 -6.793 1.00 82.88 218 LEU A O 1
ATOM 1745 N N . LEU A 1 219 ? 17.928 19.761 -4.737 1.00 84.06 219 LEU A N 1
ATOM 1746 C CA . LEU A 1 219 ? 19.067 20.444 -4.121 1.00 84.06 219 LEU A CA 1
ATOM 1747 C C . LEU A 1 219 ? 20.379 19.640 -4.184 1.00 84.06 219 LEU A C 1
ATOM 1749 O O . LEU A 1 219 ? 21.395 20.138 -3.712 1.00 84.06 219 LEU A O 1
ATOM 1753 N N . ASP A 1 220 ? 20.367 18.418 -4.731 1.00 79.56 220 ASP A N 1
ATOM 1754 C CA . ASP A 1 220 ? 21.520 17.498 -4.824 1.00 79.56 220 ASP A CA 1
ATOM 1755 C C . ASP A 1 220 ? 22.124 17.059 -3.459 1.00 79.56 220 ASP A C 1
ATOM 1757 O O . ASP A 1 220 ? 23.259 16.588 -3.338 1.00 79.56 220 ASP A O 1
ATOM 1761 N N . ILE A 1 221 ? 21.339 17.179 -2.376 1.00 79.25 221 ILE A N 1
ATOM 1762 C CA . ILE A 1 221 ? 21.747 16.854 -0.989 1.00 79.25 221 ILE A CA 1
ATOM 1763 C C . ILE A 1 221 ? 21.236 15.465 -0.553 1.00 79.25 221 ILE A C 1
ATOM 1765 O O . ILE A 1 221 ? 21.694 14.918 0.453 1.00 79.25 221 ILE A O 1
ATOM 1769 N N . TYR A 1 222 ? 20.315 14.856 -1.309 1.00 69.06 222 TYR A N 1
ATOM 1770 C CA . TYR A 1 222 ? 19.657 13.604 -0.920 1.00 69.06 222 TYR A CA 1
ATOM 1771 C C . TYR A 1 222 ? 20.632 12.427 -0.742 1.00 69.06 222 TYR A C 1
ATOM 1773 O O . TYR A 1 222 ? 20.572 11.784 0.304 1.00 69.06 222 TYR A O 1
ATOM 1781 N N . GLY A 1 223 ? 21.564 12.217 -1.686 1.00 66.12 223 GLY A N 1
ATOM 1782 C CA . GLY A 1 223 ? 22.557 11.131 -1.650 1.00 66.12 223 GLY A CA 1
ATOM 1783 C C . GLY A 1 223 ? 21.925 9.743 -1.794 1.00 66.12 223 GLY A C 1
ATOM 1784 O O . GLY A 1 223 ? 21.761 9.035 -0.802 1.00 66.12 223 GLY A O 1
ATOM 1785 N N . ASP A 1 224 ? 21.552 9.357 -3.020 1.00 65.81 224 ASP A N 1
ATOM 1786 C CA . ASP A 1 224 ? 20.887 8.076 -3.299 1.00 65.81 224 ASP A CA 1
ATOM 1787 C C . ASP A 1 224 ? 21.756 6.875 -2.874 1.00 65.81 224 ASP A C 1
ATOM 1789 O O . ASP A 1 224 ? 22.865 6.679 -3.366 1.00 65.81 224 ASP A O 1
ATOM 1793 N N . GLY A 1 225 ? 21.242 6.042 -1.962 1.00 64.19 225 GLY A N 1
ATOM 1794 C CA . GLY A 1 225 ? 21.874 4.773 -1.574 1.00 64.19 225 GLY A CA 1
ATOM 1795 C C . GLY A 1 225 ? 23.057 4.878 -0.601 1.00 64.19 225 GLY A C 1
ATOM 1796 O O . GLY A 1 225 ? 23.553 3.849 -0.137 1.00 64.19 225 GLY A O 1
ATOM 1797 N N . GLU A 1 226 ? 23.479 6.083 -0.212 1.00 70.19 226 GLU A N 1
ATOM 1798 C CA . GLU A 1 226 ? 24.580 6.297 0.734 1.00 70.19 226 GLU A CA 1
ATOM 1799 C C . GLU A 1 226 ? 24.114 6.151 2.196 1.00 70.19 226 GLU A C 1
ATOM 1801 O O . GLU A 1 226 ? 23.950 7.125 2.929 1.00 70.19 226 GLU A O 1
ATOM 1806 N N . MET A 1 227 ? 23.896 4.912 2.652 1.00 57.78 227 MET A N 1
ATOM 1807 C CA . MET A 1 227 ? 23.355 4.638 3.997 1.00 57.78 227 MET A CA 1
ATOM 1808 C C . MET A 1 227 ? 24.263 5.081 5.159 1.00 57.78 227 MET A C 1
ATOM 1810 O O . MET A 1 227 ? 23.767 5.324 6.256 1.00 57.78 227 MET A O 1
ATOM 1814 N N . LEU A 1 228 ? 25.580 5.164 4.941 1.00 59.47 228 LEU A N 1
ATOM 1815 C CA . LEU A 1 228 ? 26.576 5.447 5.988 1.00 59.47 228 LEU A CA 1
ATOM 1816 C C . LEU A 1 228 ? 26.995 6.925 6.062 1.00 59.47 228 LEU A C 1
ATOM 1818 O O . LEU A 1 228 ? 27.689 7.319 6.998 1.00 59.47 228 LEU A O 1
ATOM 1822 N N . ASN A 1 229 ? 26.563 7.756 5.110 1.00 69.62 229 ASN A N 1
ATOM 1823 C CA . ASN A 1 229 ? 26.901 9.175 5.089 1.00 69.62 229 ASN A CA 1
ATOM 1824 C C . ASN A 1 229 ? 25.842 9.985 5.846 1.00 69.62 229 ASN A C 1
ATOM 1826 O O . ASN A 1 229 ? 24.844 10.426 5.281 1.00 69.62 229 ASN A O 1
ATOM 1830 N N . PHE A 1 230 ? 26.097 10.257 7.129 1.00 70.81 230 PHE A N 1
ATOM 1831 C CA . PHE A 1 230 ? 25.224 11.080 7.985 1.00 70.81 230 PHE A CA 1
ATOM 1832 C C . PHE A 1 230 ? 25.063 12.539 7.523 1.00 70.81 230 PHE A C 1
ATOM 1834 O O . PHE A 1 230 ? 24.256 13.272 8.088 1.00 70.81 230 PHE A O 1
ATOM 1841 N N . ASN A 1 231 ? 25.820 12.980 6.515 1.00 74.81 231 ASN A N 1
ATOM 1842 C CA . ASN A 1 231 ? 25.716 14.326 5.948 1.00 74.81 231 ASN A CA 1
ATOM 1843 C C . ASN A 1 231 ? 24.650 14.438 4.836 1.00 74.81 231 ASN A C 1
ATOM 1845 O O . ASN A 1 231 ? 24.421 15.521 4.304 1.00 74.81 231 ASN A O 1
ATOM 1849 N N . LYS A 1 232 ? 24.022 13.321 4.451 1.00 80.00 232 LYS A N 1
ATOM 1850 C CA . LYS A 1 232 ? 23.004 13.247 3.395 1.00 80.00 232 LYS A CA 1
ATOM 1851 C C . LYS A 1 232 ? 21.607 13.075 3.994 1.00 80.00 232 LYS A C 1
ATOM 1853 O O . LYS A 1 232 ? 21.457 12.560 5.100 1.00 80.00 232 LYS A O 1
ATOM 1858 N N . THR A 1 233 ? 20.567 13.512 3.281 1.00 81.56 233 THR A N 1
ATOM 1859 C CA . THR A 1 233 ? 19.177 13.469 3.784 1.00 81.56 233 THR A CA 1
ATOM 1860 C C . THR A 1 233 ? 18.575 12.054 3.773 1.00 81.56 233 THR A C 1
ATOM 1862 O O . THR A 1 233 ? 17.724 11.747 4.611 1.00 81.56 233 THR A O 1
ATOM 1865 N N . TYR A 1 234 ? 19.045 11.177 2.879 1.00 81.81 234 TYR A N 1
ATOM 1866 C CA . TYR A 1 234 ? 18.559 9.804 2.703 1.00 81.81 234 TYR A CA 1
ATOM 1867 C C . TYR A 1 234 ? 18.435 8.967 3.999 1.00 81.81 234 TYR A C 1
ATOM 1869 O O . TYR A 1 234 ? 17.331 8.483 4.276 1.00 81.81 234 TYR A O 1
ATOM 1877 N N . PRO A 1 235 ? 19.483 8.797 4.839 1.00 83.00 235 PRO A N 1
ATOM 1878 C CA . PRO A 1 235 ? 19.392 7.959 6.039 1.00 83.00 235 PRO A CA 1
ATOM 1879 C C . PRO A 1 235 ? 18.365 8.467 7.060 1.00 83.00 235 PRO A C 1
ATOM 1881 O O . PRO A 1 235 ? 17.687 7.659 7.696 1.00 83.00 235 PRO A O 1
ATOM 1884 N N . TYR A 1 236 ? 18.195 9.787 7.195 1.00 85.75 236 TYR A N 1
ATOM 1885 C CA . TYR A 1 236 ? 17.221 10.364 8.128 1.00 85.75 236 TYR A CA 1
ATOM 1886 C C . TYR A 1 236 ? 15.787 10.088 7.689 1.00 85.75 236 TYR A C 1
ATOM 1888 O O . TYR A 1 236 ? 14.974 9.639 8.495 1.00 85.75 236 TYR A O 1
ATOM 1896 N N . VAL A 1 237 ? 15.485 10.310 6.406 1.00 85.75 237 VAL A N 1
ATOM 1897 C CA . VAL A 1 237 ? 14.161 10.016 5.842 1.00 85.75 237 VAL A CA 1
ATOM 1898 C C . VAL A 1 237 ? 13.832 8.534 6.005 1.00 85.75 237 VAL A C 1
ATOM 1900 O O . VAL A 1 237 ? 12.753 8.189 6.484 1.00 85.75 237 VAL A O 1
ATOM 1903 N N . MET A 1 238 ? 14.789 7.658 5.688 1.00 83.19 238 MET A N 1
ATOM 1904 C CA . MET A 1 238 ? 14.607 6.218 5.828 1.00 83.19 238 MET A CA 1
ATOM 1905 C C . MET A 1 238 ? 14.364 5.802 7.287 1.00 83.19 238 MET A C 1
ATOM 1907 O O . MET A 1 238 ? 13.482 4.985 7.552 1.00 83.19 238 MET A O 1
ATOM 1911 N N . PHE A 1 239 ? 15.106 6.357 8.247 1.00 86.31 239 PHE A N 1
ATOM 1912 C CA . PHE A 1 239 ? 14.926 6.045 9.667 1.00 86.31 239 PHE A CA 1
ATOM 1913 C C . PHE A 1 239 ? 13.546 6.477 10.180 1.00 86.31 239 PHE A C 1
ATOM 1915 O O . PHE A 1 239 ? 12.839 5.681 10.800 1.00 86.31 239 PHE A O 1
ATOM 1922 N N . ILE A 1 240 ? 13.135 7.711 9.869 1.00 88.38 240 ILE A N 1
ATOM 1923 C CA . ILE A 1 240 ? 11.835 8.258 10.277 1.00 88.38 240 ILE A CA 1
ATOM 1924 C C . ILE A 1 240 ? 10.691 7.407 9.706 1.00 88.38 240 ILE A C 1
ATOM 1926 O O . ILE A 1 240 ? 9.775 7.035 10.444 1.00 88.38 240 ILE A O 1
ATOM 1930 N N . ASP A 1 241 ? 10.768 7.044 8.423 1.00 85.75 241 ASP A N 1
ATOM 1931 C CA . ASP A 1 241 ? 9.783 6.186 7.762 1.00 85.75 241 ASP A CA 1
ATOM 1932 C C . ASP A 1 241 ? 9.654 4.819 8.445 1.00 85.75 241 ASP A C 1
ATOM 1934 O O . ASP A 1 241 ? 8.540 4.363 8.710 1.00 85.75 241 ASP A O 1
ATOM 1938 N N . ASN A 1 242 ? 10.781 4.173 8.763 1.00 86.19 242 ASN A N 1
ATOM 1939 C CA . ASN A 1 242 ? 10.785 2.873 9.434 1.00 86.19 242 ASN A CA 1
ATOM 1940 C C . ASN A 1 242 ? 10.187 2.961 10.843 1.00 86.19 242 ASN A C 1
ATOM 1942 O O . ASN A 1 242 ? 9.371 2.118 11.218 1.00 86.19 242 ASN A O 1
ATOM 1946 N N . CYS A 1 243 ? 10.537 3.990 11.621 1.00 85.69 243 CYS A N 1
ATOM 1947 C CA . CYS A 1 243 ? 9.959 4.204 12.948 1.00 85.69 243 CYS A CA 1
ATOM 1948 C C . CYS A 1 243 ? 8.441 4.417 12.880 1.00 85.69 243 CYS A C 1
ATOM 1950 O O . CYS A 1 243 ? 7.696 3.793 13.640 1.00 85.69 243 CYS A O 1
ATOM 1952 N N . ALA A 1 244 ? 7.970 5.250 11.948 1.00 87.06 244 ALA A N 1
ATOM 1953 C CA . ALA A 1 244 ? 6.546 5.501 11.752 1.00 87.06 244 ALA A CA 1
ATOM 1954 C C . ALA A 1 244 ? 5.794 4.238 11.299 1.00 87.06 244 ALA A C 1
ATOM 1956 O O . ALA A 1 244 ? 4.692 3.964 11.773 1.00 87.06 244 ALA A O 1
ATOM 1957 N N . GLN A 1 245 ? 6.403 3.436 10.425 1.00 84.06 245 GLN A N 1
ATOM 1958 C CA . GLN A 1 245 ? 5.836 2.180 9.940 1.00 84.06 245 GLN A CA 1
ATOM 1959 C C . GLN A 1 245 ? 5.727 1.131 11.052 1.00 84.06 245 GLN A C 1
ATOM 1961 O O . GLN A 1 245 ? 4.681 0.496 11.200 1.00 84.06 245 GLN A O 1
ATOM 1966 N N . VAL A 1 246 ? 6.772 0.978 11.874 1.00 81.31 246 VAL A N 1
ATOM 1967 C CA . VAL A 1 246 ? 6.746 0.099 13.053 1.00 81.31 246 VAL A CA 1
ATOM 1968 C C . VAL A 1 246 ? 5.648 0.536 14.018 1.00 81.31 246 VAL A C 1
ATOM 1970 O O . VAL A 1 246 ? 4.879 -0.307 14.479 1.00 81.31 246 VAL A O 1
ATOM 1973 N N . TRP A 1 247 ? 5.521 1.840 14.273 1.00 82.94 247 TRP A N 1
ATOM 1974 C CA . TRP A 1 247 ? 4.474 2.384 15.135 1.00 82.94 247 TRP A CA 1
ATOM 1975 C C . TRP A 1 247 ? 3.062 2.111 14.598 1.00 82.94 247 TRP A C 1
ATOM 1977 O O . TRP A 1 247 ? 2.203 1.625 15.333 1.00 82.94 247 TRP A O 1
ATOM 1987 N N . ALA A 1 248 ? 2.818 2.343 13.306 1.00 82.31 248 ALA A N 1
ATOM 1988 C CA . ALA A 1 248 ? 1.514 2.091 12.695 1.00 82.31 248 ALA A CA 1
ATOM 1989 C C . ALA A 1 248 ? 1.129 0.606 12.754 1.00 82.31 248 ALA A C 1
ATOM 1991 O O . ALA A 1 248 ? 0.017 0.268 13.163 1.00 82.31 248 ALA A O 1
ATOM 1992 N N . VAL A 1 249 ? 2.054 -0.290 12.395 1.00 77.31 249 VAL A N 1
ATOM 1993 C CA . VAL A 1 249 ? 1.825 -1.744 12.442 1.00 77.31 249 VAL A CA 1
ATOM 1994 C C . VAL A 1 249 ? 1.602 -2.219 13.871 1.00 77.31 249 VAL A C 1
ATOM 1996 O O . VAL A 1 249 ? 0.774 -3.099 14.099 1.00 77.31 249 VAL A O 1
ATOM 1999 N N . TYR A 1 250 ? 2.295 -1.621 14.834 1.00 77.31 250 TYR A N 1
ATOM 2000 C CA . TYR A 1 250 ? 2.079 -1.879 16.247 1.00 77.31 250 TYR A CA 1
ATOM 2001 C C . TYR A 1 250 ? 0.660 -1.488 16.691 1.00 77.31 250 TYR A C 1
ATOM 2003 O O . TYR A 1 250 ? -0.058 -2.337 17.216 1.00 77.31 250 TYR A O 1
ATOM 2011 N N . CYS A 1 251 ? 0.200 -0.266 16.389 1.00 77.50 251 CYS A N 1
ATOM 2012 C CA . CYS A 1 251 ? -1.167 0.169 16.705 1.00 77.50 251 CYS A CA 1
ATOM 2013 C C . CYS A 1 251 ? -2.231 -0.727 16.053 1.00 77.50 251 CYS A C 1
ATOM 2015 O O . CYS A 1 251 ? -3.257 -1.029 16.662 1.00 77.50 251 CYS A O 1
ATOM 2017 N N . LEU A 1 252 ? -1.984 -1.168 14.818 1.00 74.62 252 LEU A N 1
ATOM 2018 C CA . LEU A 1 252 ? -2.827 -2.124 14.102 1.00 74.62 252 LEU A CA 1
ATOM 2019 C C . LEU A 1 252 ? -2.825 -3.508 14.760 1.00 74.62 252 LEU A C 1
ATOM 2021 O O . LEU A 1 252 ? -3.881 -4.118 14.919 1.00 74.62 252 LEU A O 1
ATOM 2025 N N . GLY A 1 253 ? -1.658 -3.993 15.174 1.00 72.56 253 GLY A N 1
ATOM 2026 C CA . GLY A 1 253 ? -1.498 -5.256 15.883 1.00 72.56 253 GLY A CA 1
ATOM 2027 C C . GLY A 1 253 ? -2.266 -5.281 17.201 1.00 72.56 253 GLY A C 1
ATOM 2028 O O . GLY A 1 253 ? -3.078 -6.183 17.418 1.00 72.56 253 GLY A O 1
ATOM 2029 N N . ASP A 1 254 ? -2.098 -4.249 18.026 1.00 72.31 254 ASP A N 1
ATOM 2030 C CA . ASP A 1 254 ? -2.838 -4.078 19.281 1.00 72.31 254 ASP A CA 1
ATOM 2031 C C . ASP A 1 254 ? -4.358 -3.983 19.035 1.00 72.31 254 ASP A C 1
ATOM 2033 O O . ASP A 1 254 ? -5.157 -4.574 19.766 1.00 72.31 254 ASP A O 1
ATOM 2037 N N . PHE A 1 255 ? -4.786 -3.328 17.951 1.00 72.75 255 PHE A N 1
ATOM 2038 C CA . PHE A 1 255 ? -6.202 -3.274 17.578 1.00 72.75 255 PHE A CA 1
ATOM 2039 C C . PHE A 1 255 ? -6.767 -4.656 17.208 1.00 72.75 255 PHE A C 1
ATOM 2041 O O . PHE A 1 255 ? -7.870 -5.009 17.627 1.00 72.75 255 PHE A O 1
ATOM 2048 N N . THR A 1 256 ? -6.010 -5.465 16.458 1.00 66.19 256 THR A N 1
ATOM 2049 C CA . THR A 1 256 ? -6.428 -6.824 16.056 1.00 66.19 256 THR A CA 1
ATOM 2050 C C . THR A 1 256 ? -6.383 -7.847 17.192 1.00 66.19 256 THR A C 1
ATOM 2052 O O . THR A 1 256 ? -7.152 -8.808 17.177 1.00 66.19 256 THR A O 1
ATOM 2055 N N . SER A 1 257 ? -5.511 -7.656 18.184 1.00 66.06 257 SER A N 1
ATOM 2056 C CA . SER A 1 257 ? -5.399 -8.546 19.345 1.00 66.06 257 SER A CA 1
ATOM 2057 C C . SER A 1 257 ? -6.491 -8.288 20.394 1.00 66.06 257 SER A C 1
ATOM 2059 O O . SER A 1 257 ? -6.746 -9.139 21.259 1.00 66.06 257 SER A O 1
ATOM 2061 N N . SER A 1 258 ? -7.181 -7.144 20.300 1.00 63.22 258 SER A N 1
ATOM 2062 C CA . SER A 1 258 ? -8.276 -6.761 21.188 1.00 63.22 258 SER A CA 1
ATOM 2063 C C . SER A 1 258 ? -9.385 -7.828 21.250 1.00 63.22 258 SER A C 1
ATOM 2065 O O . SER A 1 258 ? -9.755 -8.406 20.228 1.00 63.22 258 SER A O 1
ATOM 2067 N N . PRO A 1 259 ? -9.993 -8.124 22.421 1.00 54.41 259 PRO A N 1
ATOM 2068 C CA . PRO A 1 259 ? -10.974 -9.199 22.573 1.00 54.41 259 PRO A CA 1
ATOM 2069 C C . PRO A 1 259 ? -12.276 -8.942 21.811 1.00 54.41 259 PRO A C 1
ATOM 2071 O O . PRO A 1 259 ? -13.033 -9.881 21.578 1.00 54.41 259 PRO A O 1
ATOM 2074 N N . SER A 1 260 ? -12.572 -7.685 21.466 1.00 53.44 260 SER A N 1
ATOM 2075 C CA . SER A 1 260 ? -13.650 -7.317 20.536 1.00 53.44 260 SER A CA 1
ATOM 2076 C C . SER A 1 260 ? -13.344 -7.732 19.099 1.00 53.44 260 SER A C 1
ATOM 2078 O O . SER A 1 260 ? -14.270 -8.032 18.354 1.00 53.44 260 SER A O 1
ATOM 2080 N N . ALA A 1 261 ? -12.061 -7.818 18.752 1.00 51.66 261 ALA A N 1
ATOM 2081 C CA . ALA A 1 261 ? -11.524 -8.091 17.429 1.00 51.66 261 ALA A CA 1
ATOM 2082 C C . ALA A 1 261 ? -10.945 -9.497 17.267 1.00 51.66 261 ALA A C 1
ATOM 2084 O O . ALA A 1 261 ? -10.243 -9.742 16.288 1.00 51.66 261 ALA A O 1
ATOM 2085 N N . ARG A 1 262 ? -11.256 -10.425 18.189 1.00 52.69 262 ARG A N 1
ATOM 2086 C CA . ARG A 1 262 ? -10.851 -11.840 18.142 1.00 52.69 262 ARG A CA 1
ATOM 2087 C C . ARG A 1 262 ? -11.573 -12.569 16.995 1.00 52.69 262 ARG A C 1
ATOM 2089 O O . ARG A 1 262 ? -12.422 -13.432 17.195 1.00 52.69 262 ARG A O 1
ATOM 2096 N N . LEU A 1 263 ? -11.266 -12.131 15.783 1.00 53.22 263 LEU A N 1
ATOM 2097 C CA . LEU A 1 263 ? -11.606 -12.713 14.503 1.00 53.22 263 LEU A CA 1
ATOM 2098 C C . LEU A 1 263 ? -10.993 -14.108 14.478 1.00 53.22 263 LEU A C 1
ATOM 2100 O O . LEU A 1 263 ? -9.817 -14.282 14.786 1.00 53.22 263 LEU A O 1
ATOM 2104 N N . ARG A 1 264 ? -11.787 -15.101 14.083 1.00 45.09 264 ARG A N 1
ATOM 2105 C CA . ARG A 1 264 ? -11.315 -16.481 13.923 1.00 45.09 264 ARG A CA 1
ATOM 2106 C C . ARG A 1 264 ? -10.189 -16.597 12.872 1.00 45.09 264 ARG A C 1
ATOM 2108 O O . ARG A 1 264 ? -9.441 -17.560 12.931 1.00 45.09 264 ARG A O 1
ATOM 2115 N N . ASP A 1 265 ? -10.002 -15.558 12.041 1.00 48.22 265 ASP A N 1
ATOM 2116 C CA . ASP A 1 265 ? -9.015 -15.473 10.952 1.00 48.22 265 ASP A CA 1
ATOM 2117 C C . ASP A 1 265 ? -8.157 -14.173 10.945 1.00 48.22 265 ASP A C 1
ATOM 2119 O O . ASP A 1 265 ? -7.521 -13.860 9.935 1.00 48.22 265 ASP A O 1
ATOM 2123 N N . SER A 1 266 ? -8.096 -13.379 12.035 1.00 47.28 266 SER A N 1
ATOM 2124 C CA . SER A 1 266 ? -7.325 -12.103 12.059 1.00 47.28 266 SER A CA 1
ATOM 2125 C C . SER A 1 266 ? -5.840 -12.280 11.777 1.00 47.28 266 SER A C 1
ATOM 2127 O O . SER A 1 266 ? -5.219 -11.396 11.191 1.00 47.28 266 SER A O 1
ATOM 2129 N N . HIS A 1 267 ? -5.272 -13.416 12.179 1.00 47.16 267 HIS A N 1
ATOM 2130 C CA . HIS A 1 267 ? -3.862 -13.712 11.967 1.00 47.16 267 HIS A CA 1
ATOM 2131 C C . HIS A 1 267 ? -3.506 -13.748 10.479 1.00 47.16 267 HIS A C 1
ATOM 2133 O O . HIS A 1 267 ? -2.452 -13.242 10.116 1.00 47.16 267 HIS A O 1
ATOM 2139 N N . ILE A 1 268 ? -4.387 -14.263 9.612 1.00 48.09 268 ILE A N 1
ATOM 2140 C CA . ILE A 1 268 ? -4.138 -14.340 8.164 1.00 48.09 268 ILE A CA 1
ATOM 2141 C C . ILE A 1 268 ? -4.174 -12.944 7.547 1.00 48.09 268 ILE A C 1
ATOM 2143 O O . ILE A 1 268 ? -3.291 -12.603 6.774 1.00 48.09 268 ILE A O 1
ATOM 2147 N N . ILE A 1 269 ? -5.139 -12.108 7.930 1.00 50.59 269 ILE A N 1
ATOM 2148 C CA . ILE A 1 269 ? -5.273 -10.739 7.412 1.00 50.59 269 ILE A CA 1
ATOM 2149 C C . ILE A 1 269 ? -4.111 -9.852 7.899 1.00 50.59 269 ILE A C 1
ATOM 2151 O O . ILE A 1 269 ? -3.570 -9.060 7.130 1.00 50.59 269 ILE A O 1
ATOM 2155 N N . PHE A 1 270 ? -3.685 -10.017 9.155 1.00 50.53 270 PHE A N 1
ATOM 2156 C CA . PHE A 1 270 ? -2.524 -9.332 9.726 1.00 50.53 270 PHE A CA 1
ATOM 2157 C C . PHE A 1 270 ? -1.203 -9.810 9.107 1.00 50.53 270 PHE A C 1
ATOM 2159 O O . PHE A 1 270 ? -0.351 -8.985 8.792 1.00 50.53 270 PHE A O 1
ATOM 2166 N N . LEU A 1 271 ? -1.038 -11.117 8.872 1.00 50.88 271 LEU A N 1
ATOM 2167 C CA . LEU A 1 271 ? 0.097 -11.669 8.125 1.00 50.88 271 LEU A CA 1
ATOM 2168 C C . LEU A 1 271 ? 0.102 -11.156 6.684 1.00 50.88 271 LEU A C 1
ATOM 2170 O O . LEU A 1 271 ? 1.154 -10.763 6.205 1.00 50.88 271 LEU A O 1
ATOM 2174 N N . TYR A 1 272 ? -1.058 -11.061 6.031 1.00 51.53 272 TYR A N 1
ATOM 2175 C CA . TYR A 1 272 ? -1.182 -10.521 4.678 1.00 51.53 272 TYR A CA 1
ATOM 2176 C C . TYR A 1 272 ? -0.778 -9.042 4.629 1.00 51.53 272 TYR A C 1
ATOM 2178 O O . TYR A 1 272 ? 0.058 -8.667 3.817 1.00 51.53 272 TYR A O 1
ATOM 2186 N N . ALA A 1 273 ? -1.276 -8.211 5.551 1.00 48.25 273 ALA A N 1
ATOM 2187 C CA . ALA A 1 273 ? -0.887 -6.803 5.659 1.00 48.25 273 ALA A CA 1
ATOM 2188 C C . ALA A 1 273 ? 0.601 -6.630 6.021 1.00 48.25 273 ALA A C 1
ATOM 2190 O O . ALA A 1 273 ? 1.271 -5.758 5.475 1.00 48.25 273 ALA A O 1
ATOM 2191 N N . ARG A 1 274 ? 1.145 -7.487 6.894 1.00 48.12 274 ARG A N 1
ATOM 2192 C CA . ARG A 1 274 ? 2.560 -7.485 7.291 1.00 48.12 274 ARG A CA 1
ATOM 2193 C C . ARG A 1 274 ? 3.478 -7.913 6.144 1.00 48.12 274 ARG A C 1
ATOM 2195 O O . ARG A 1 274 ? 4.473 -7.244 5.901 1.00 48.12 274 ARG A O 1
ATOM 2202 N N . SER A 1 275 ? 3.145 -8.975 5.415 1.00 50.62 275 SER A N 1
ATOM 2203 C CA . SER A 1 275 ? 3.874 -9.409 4.218 1.00 50.62 275 SER A CA 1
ATOM 2204 C C . SER A 1 275 ? 3.831 -8.360 3.109 1.00 50.62 275 SER A C 1
ATOM 2206 O O . SER A 1 275 ? 4.775 -8.257 2.341 1.00 50.62 275 SER A O 1
ATOM 2208 N N . PHE A 1 276 ? 2.765 -7.565 3.040 1.00 49.78 276 PHE A N 1
ATOM 2209 C CA . PHE A 1 276 ? 2.551 -6.560 2.003 1.00 49.78 276 PHE A CA 1
ATOM 2210 C C . PHE A 1 276 ? 3.235 -5.220 2.281 1.00 49.78 276 PHE A C 1
ATOM 2212 O O . PHE A 1 276 ? 3.809 -4.626 1.377 1.00 49.78 276 PHE A O 1
ATOM 2219 N N . VAL A 1 277 ? 3.211 -4.766 3.537 1.00 47.75 277 VAL A N 1
ATOM 2220 C CA . VAL A 1 277 ? 3.817 -3.500 3.981 1.00 47.75 277 VAL A CA 1
ATOM 2221 C C . VAL A 1 277 ? 5.329 -3.654 4.217 1.00 47.75 277 VAL A C 1
ATOM 2223 O O . VAL A 1 277 ? 6.087 -2.722 3.978 1.00 47.75 277 VAL A O 1
ATOM 2226 N N . PHE A 1 278 ? 5.808 -4.839 4.622 1.00 43.91 278 PHE A N 1
A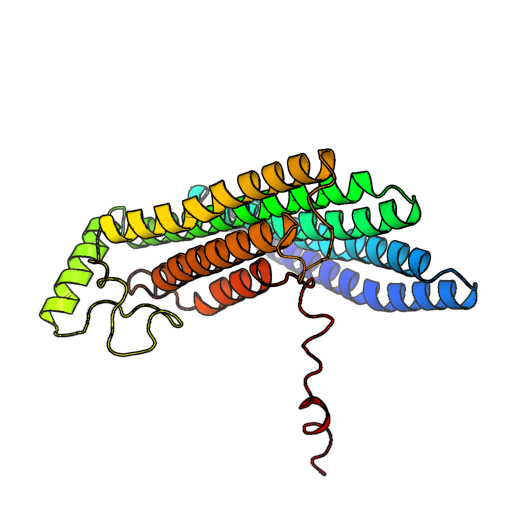TOM 2227 C CA . PHE A 1 278 ? 7.245 -5.101 4.822 1.00 43.91 278 PHE A CA 1
ATOM 2228 C C . PHE A 1 278 ? 7.951 -5.776 3.641 1.00 43.91 278 PHE A C 1
ATOM 2230 O O . PHE A 1 278 ? 9.159 -5.997 3.714 1.00 43.91 278 PHE A O 1
ATOM 2237 N N . ALA A 1 279 ? 7.265 -6.055 2.529 1.00 37.03 279 ALA A N 1
ATOM 2238 C CA . ALA A 1 279 ? 7.924 -6.443 1.282 1.00 37.03 279 ALA A CA 1
ATOM 2239 C C . ALA A 1 279 ? 8.565 -5.224 0.586 1.00 37.03 279 ALA A C 1
ATOM 2241 O O . ALA A 1 279 ? 8.317 -4.971 -0.588 1.00 37.03 279 ALA A O 1
ATOM 2242 N N . ARG A 1 280 ? 9.409 -4.462 1.297 1.00 38.53 280 ARG A N 1
ATOM 2243 C CA . ARG A 1 280 ? 10.446 -3.636 0.667 1.00 38.53 280 ARG A CA 1
ATOM 2244 C C . ARG A 1 280 ? 11.654 -4.542 0.408 1.00 38.53 280 ARG A C 1
ATOM 2246 O O . ARG A 1 280 ? 12.342 -4.900 1.364 1.00 38.53 280 ARG A O 1
ATOM 2253 N N . PRO A 1 281 ? 11.981 -4.887 -0.848 1.00 33.75 281 PRO A N 1
ATOM 2254 C CA . PRO A 1 281 ? 13.202 -5.606 -1.178 1.00 33.75 281 PRO A CA 1
ATOM 2255 C C . PRO A 1 281 ? 14.373 -4.627 -1.371 1.00 33.75 281 PRO A C 1
ATOM 2257 O O . PRO A 1 281 ? 15.173 -4.799 -2.278 1.00 33.75 281 PRO A O 1
ATOM 2260 N N . SER A 1 282 ? 14.468 -3.563 -0.564 1.00 34.22 282 SER A N 1
ATOM 2261 C CA . SER A 1 282 ? 15.567 -2.586 -0.661 1.00 34.22 282 SER A CA 1
ATOM 2262 C C . SER A 1 282 ? 16.637 -2.757 0.424 1.00 34.22 282 SER A C 1
ATOM 2264 O O . SER A 1 282 ? 17.660 -2.085 0.376 1.00 34.22 282 SER A O 1
ATOM 2266 N N . LEU A 1 283 ? 16.435 -3.662 1.392 1.00 31.02 283 LEU A N 1
ATOM 2267 C CA . LEU A 1 283 ? 17.404 -3.952 2.464 1.00 31.02 283 LEU A CA 1
ATOM 2268 C C . LEU A 1 283 ? 17.757 -5.444 2.607 1.00 31.02 283 LEU A C 1
ATOM 2270 O O . LEU A 1 283 ? 18.598 -5.803 3.425 1.00 31.02 283 LEU A O 1
ATOM 2274 N N . THR A 1 284 ? 17.152 -6.321 1.803 1.00 32.16 284 THR A N 1
ATOM 2275 C CA . THR A 1 284 ? 17.302 -7.782 1.916 1.00 32.16 284 THR A CA 1
ATOM 2276 C C . THR A 1 284 ? 18.159 -8.422 0.828 1.00 32.16 284 THR A C 1
ATOM 2278 O O . THR A 1 284 ? 18.294 -9.640 0.830 1.00 32.16 284 THR A O 1
ATOM 2281 N N . GLN A 1 285 ? 18.789 -7.650 -0.066 1.00 31.03 285 GLN A N 1
ATOM 2282 C CA . GLN A 1 285 ? 19.742 -8.226 -1.027 1.00 31.03 285 GLN A CA 1
ATOM 2283 C C . GLN A 1 285 ? 21.124 -8.514 -0.415 1.00 31.03 285 GLN A C 1
ATOM 2285 O O . GLN A 1 285 ? 21.823 -9.379 -0.922 1.00 31.03 285 GLN A O 1
ATOM 2290 N N . ASN A 1 286 ? 21.487 -7.872 0.706 1.00 31.33 286 ASN A N 1
ATOM 2291 C CA . ASN A 1 286 ? 22.831 -7.996 1.296 1.00 31.33 286 ASN A CA 1
ATOM 2292 C C . ASN A 1 286 ? 22.877 -8.631 2.702 1.00 31.33 286 ASN A C 1
ATOM 2294 O O . ASN A 1 286 ? 23.960 -8.756 3.263 1.00 31.33 286 ASN A O 1
ATOM 2298 N N . LEU A 1 287 ? 21.740 -9.023 3.299 1.00 30.30 287 LEU A N 1
ATOM 2299 C CA . LEU A 1 287 ? 21.692 -9.500 4.699 1.00 30.30 287 LEU A CA 1
ATOM 2300 C C . LEU A 1 287 ? 20.884 -10.789 4.934 1.00 30.30 287 LEU A C 1
ATOM 2302 O O . LEU A 1 287 ? 20.732 -11.215 6.076 1.00 30.30 287 LEU A O 1
ATOM 2306 N N . LEU A 1 288 ? 20.381 -11.436 3.881 1.00 30.02 288 LEU A N 1
ATOM 2307 C CA . LEU A 1 288 ? 19.686 -12.721 3.980 1.00 30.02 288 LEU A CA 1
ATOM 2308 C C . LEU A 1 288 ? 20.236 -13.701 2.940 1.00 30.02 288 LEU A C 1
ATOM 2310 O O . LEU A 1 288 ? 19.515 -14.156 2.059 1.00 30.02 288 LEU A O 1
ATOM 2314 N N . GLU A 1 289 ? 21.507 -14.073 3.085 1.00 29.52 289 GLU A N 1
ATOM 2315 C CA . GLU A 1 289 ? 21.844 -15.482 2.895 1.00 29.52 289 GLU A CA 1
ATOM 2316 C C . GLU A 1 289 ? 21.452 -16.218 4.184 1.00 29.52 289 GLU A C 1
ATOM 2318 O O . GLU A 1 289 ? 22.147 -16.118 5.199 1.00 29.52 289 GLU A O 1
ATOM 2323 N N . PRO A 1 290 ? 20.321 -16.940 4.218 1.00 31.08 290 PRO A N 1
ATOM 2324 C CA . PRO A 1 290 ? 20.084 -17.893 5.280 1.00 31.08 290 PRO A CA 1
ATOM 2325 C C . PRO A 1 290 ? 21.099 -19.039 5.150 1.00 31.08 290 PRO A C 1
ATOM 2327 O O . PRO A 1 290 ? 20.860 -20.014 4.441 1.00 31.08 290 PRO A O 1
ATOM 2330 N N . ALA A 1 291 ? 22.198 -18.965 5.906 1.00 35.78 291 ALA A N 1
ATOM 2331 C CA . ALA A 1 291 ? 23.191 -20.034 6.097 1.00 35.78 291 ALA A CA 1
ATOM 2332 C C . ALA A 1 291 ? 22.610 -21.362 6.655 1.00 35.78 291 ALA A C 1
ATOM 2334 O O . ALA A 1 291 ? 23.346 -22.291 6.972 1.00 35.78 291 ALA A O 1
ATOM 2335 N N . TRP A 1 292 ? 21.285 -21.470 6.784 1.00 37.28 292 TRP A N 1
ATOM 2336 C CA . TRP A 1 292 ? 20.550 -22.634 7.272 1.00 37.28 292 TRP A CA 1
ATOM 2337 C C . TRP A 1 292 ? 19.830 -23.427 6.166 1.00 37.28 292 TRP A C 1
ATOM 2339 O O . TRP A 1 292 ? 19.264 -24.481 6.454 1.00 37.28 292 TRP A O 1
ATOM 2349 N N . LEU A 1 293 ? 19.873 -22.978 4.903 1.00 30.39 293 LEU A N 1
ATOM 2350 C CA . LEU A 1 293 ? 19.278 -23.703 3.771 1.00 30.39 293 LEU A CA 1
ATOM 2351 C C . LEU A 1 293 ? 19.960 -25.045 3.389 1.00 30.39 293 LEU A C 1
ATOM 2353 O O . LEU A 1 293 ? 19.262 -25.896 2.836 1.00 30.39 293 LEU A O 1
ATOM 2357 N N . PRO A 1 294 ? 21.250 -25.324 3.687 1.00 30.86 294 PRO A N 1
ATOM 2358 C CA . PRO A 1 294 ? 21.840 -26.630 3.361 1.00 30.86 294 PRO A CA 1
ATOM 2359 C C . PRO A 1 294 ? 21.379 -27.774 4.280 1.00 30.86 294 PRO A C 1
ATOM 2361 O O . PRO A 1 294 ? 21.461 -28.938 3.898 1.00 30.86 294 PRO A O 1
ATOM 2364 N N . SER A 1 295 ? 20.873 -27.474 5.479 1.00 33.12 295 SER A N 1
ATOM 2365 C CA . SER A 1 295 ? 20.665 -28.480 6.535 1.00 33.12 295 SER A CA 1
ATOM 2366 C C . SER A 1 295 ? 19.356 -29.275 6.417 1.00 33.12 295 SER A C 1
ATOM 2368 O O . SER A 1 295 ? 19.150 -30.227 7.164 1.00 33.12 295 SER A O 1
ATOM 2370 N N . ILE A 1 296 ? 18.463 -28.903 5.493 1.00 32.91 296 ILE A N 1
ATOM 2371 C CA . ILE A 1 296 ? 17.172 -29.586 5.261 1.00 32.91 296 ILE A CA 1
ATOM 2372 C C . ILE A 1 296 ? 17.256 -30.594 4.096 1.00 32.91 296 ILE A C 1
ATOM 2374 O O . ILE A 1 296 ? 16.407 -31.472 3.977 1.00 32.91 296 ILE A O 1
ATOM 2378 N N . LEU A 1 297 ? 18.314 -30.541 3.278 1.00 32.41 297 LEU A N 1
ATOM 2379 C CA . LEU A 1 297 ? 18.534 -31.447 2.140 1.00 32.41 297 LEU A CA 1
ATOM 2380 C C . LEU A 1 297 ? 19.441 -32.653 2.459 1.00 32.41 297 LEU A C 1
ATOM 2382 O O . LEU A 1 297 ? 19.758 -33.419 1.553 1.00 32.41 297 LEU A O 1
ATOM 2386 N N . SER A 1 298 ? 19.851 -32.852 3.720 1.00 36.69 298 SER A N 1
ATOM 2387 C CA . SER A 1 298 ? 20.830 -33.885 4.102 1.00 36.69 298 SER A CA 1
ATOM 2388 C C . SER A 1 298 ? 20.356 -34.914 5.140 1.00 36.69 298 SER A C 1
ATOM 2390 O O . SER A 1 298 ? 21.195 -35.538 5.786 1.00 36.69 298 SER A O 1
ATOM 2392 N N . MET A 1 299 ? 19.051 -35.127 5.324 1.00 28.00 299 MET A N 1
ATOM 2393 C CA . MET A 1 299 ? 18.573 -36.298 6.078 1.00 28.00 299 MET A CA 1
ATOM 2394 C C . MET A 1 299 ? 18.428 -37.486 5.105 1.00 28.00 299 MET A C 1
ATOM 2396 O O . MET A 1 299 ? 17.644 -37.376 4.160 1.00 28.00 299 MET A O 1
ATOM 2400 N N . PRO A 1 300 ? 19.196 -38.583 5.268 1.00 33.44 300 PRO A N 1
ATOM 2401 C CA . PRO A 1 300 ? 19.035 -39.788 4.458 1.00 33.44 300 PRO A CA 1
ATOM 2402 C C . PRO A 1 300 ? 17.721 -40.501 4.815 1.00 33.44 300 PRO A C 1
ATOM 2404 O O . PRO A 1 300 ? 17.203 -40.321 5.918 1.00 33.44 300 PRO A O 1
ATOM 2407 N N . GLY A 1 301 ? 17.189 -41.244 3.836 1.00 37.16 301 GLY A N 1
ATOM 2408 C CA . GLY A 1 301 ? 15.861 -41.872 3.847 1.00 37.16 301 GLY A CA 1
ATOM 2409 C C . GLY A 1 301 ? 15.585 -42.882 4.951 1.00 37.16 301 GLY A C 1
ATOM 2410 O O . GLY A 1 301 ? 16.546 -43.401 5.561 1.00 37.16 301 GLY A O 1
#

Foldseek 3Di:
DPPPPDDPVNVVVVVVVVVVLVVQVVVLVVVLVVLLVVCVVVVHDPLVNVLVSLVSCLVNPQVVVLVVVLVVLVVPVPPVQQSVLVNLLSVLRSLVSVLVSVLSVVVVVVNVVVNLVSVLVSLLSLLVNLLSVLSNLVVVLCVLVVNANQVVQQVVLVVCVVVVHDADQFDPPCNPDPDNPDPRDRGGPRLSVVLNVLSVVLSVLRNVLSVVLVVLVVVVQQDPPCCPPPSGCPVVSVVVNVVSLVSNLRSVVSSCVRPSNVPVCSVVVSVVSCCVSPPPPPPPPPPDPPPCVVVVVPDDD

pLDDT: mean 71.11, std 17.08, range [28.0, 91.88]

Sequence (301 aa):
MPLVPMNAQQLTARRVIRLVFIIFALLTIPVLVWIVRVMYLRGAETHVIGWAVGGVLLALLILPTSLYQIDGHLEHYTKPHLQRHIIRVVWMVPIYAINSWLALSLGVLCLPEGIKYLDALRECYEAFTVYSFFSFLLNYLTEASGGDLAGKLKERGISRETQGKPPMTHMFPFAWGSTNFIPAWKMGQDFVDYCKIGVLSYVVLKPTTTFITVISQLLDIYGDGEMLNFNKTYPYVMFIDNCAQVWAVYCLGDFTSSPSARLRDSHIIFLYARSFVFARPSLTQNLLEPAWLPSILSMPG